Protein AF-A0A0M0HT07-F1 (afdb_monomer_lite)

Structure (mmCIF, N/CA/C/O backbone):
data_AF-A0A0M0HT07-F1
#
_entry.id   AF-A0A0M0HT07-F1
#
loop_
_atom_site.group_PDB
_atom_site.id
_atom_site.type_symbol
_atom_site.label_atom_id
_atom_site.label_alt_id
_atom_site.label_comp_id
_atom_site.label_asym_id
_atom_site.label_entity_id
_atom_site.label_seq_id
_atom_site.pdbx_PDB_ins_code
_atom_site.Cartn_x
_atom_site.Cartn_y
_atom_site.Cartn_z
_atom_site.occupancy
_atom_site.B_iso_or_equiv
_atom_site.auth_seq_id
_atom_site.auth_comp_id
_atom_site.auth_asym_id
_atom_site.auth_atom_id
_atom_site.pdbx_PDB_model_num
ATOM 1 N N . MET A 1 1 ? 26.294 -3.395 -41.971 1.00 34.78 1 MET A N 1
ATOM 2 C CA . MET A 1 1 ? 26.448 -2.806 -43.323 1.00 34.78 1 MET A CA 1
ATOM 3 C C . MET A 1 1 ? 25.789 -3.694 -44.372 1.00 34.78 1 MET A C 1
ATOM 5 O O . MET A 1 1 ? 26.285 -4.783 -44.633 1.00 34.78 1 MET A O 1
ATOM 9 N N . LYS A 1 2 ? 24.659 -3.264 -44.946 1.00 27.61 2 LYS A N 1
ATOM 10 C CA . LYS A 1 2 ? 24.187 -3.799 -46.235 1.00 27.61 2 LYS A CA 1
ATOM 11 C C . LYS A 1 2 ? 24.970 -3.082 -47.336 1.00 27.61 2 LYS A C 1
ATOM 13 O O . LYS A 1 2 ? 25.152 -1.876 -47.226 1.00 27.61 2 LYS A O 1
ATOM 18 N N . THR A 1 3 ? 25.478 -3.819 -48.320 1.00 29.67 3 THR A N 1
ATOM 19 C CA . THR A 1 3 ? 26.307 -3.267 -49.395 1.00 29.67 3 THR A CA 1
ATOM 20 C C . THR A 1 3 ? 25.532 -3.203 -50.706 1.00 29.67 3 THR A C 1
ATOM 22 O O . THR A 1 3 ? 24.891 -4.171 -51.125 1.00 29.67 3 THR A O 1
ATOM 25 N N . SER A 1 4 ? 25.620 -2.054 -51.371 1.00 31.83 4 SER A N 1
ATOM 26 C CA . SER A 1 4 ? 25.169 -1.863 -52.746 1.00 31.83 4 SER A CA 1
ATOM 27 C C . SER A 1 4 ? 26.210 -2.446 -53.685 1.00 31.83 4 SER A C 1
ATOM 29 O O . SER A 1 4 ? 27.371 -2.045 -53.638 1.00 31.83 4 SER A O 1
ATOM 31 N N . LYS A 1 5 ? 25.805 -3.354 -54.576 1.00 30.91 5 LYS A N 1
ATOM 32 C CA . LYS A 1 5 ? 26.706 -3.937 -55.574 1.00 30.91 5 LYS A CA 1
ATOM 33 C C . LYS A 1 5 ? 26.547 -3.226 -56.914 1.00 30.91 5 LYS A C 1
ATOM 35 O O . LYS A 1 5 ? 25.627 -3.531 -57.673 1.00 30.91 5 LYS A O 1
ATOM 40 N N . LEU A 1 6 ? 27.465 -2.318 -57.240 1.00 32.19 6 LEU A N 1
ATOM 41 C CA . LEU A 1 6 ? 27.539 -1.729 -58.580 1.00 32.19 6 LEU A CA 1
ATOM 42 C C . LEU A 1 6 ? 28.400 -2.620 -59.483 1.00 32.19 6 LEU A C 1
ATOM 44 O O . LEU A 1 6 ? 29.596 -2.768 -59.241 1.00 32.19 6 LEU A O 1
ATOM 48 N N . VAL A 1 7 ? 27.800 -3.218 -60.516 1.00 32.88 7 VAL A N 1
ATOM 49 C CA . VAL A 1 7 ? 28.513 -4.039 -61.508 1.00 32.88 7 VAL A CA 1
ATOM 50 C C . VAL A 1 7 ? 28.756 -3.213 -62.765 1.00 32.88 7 VAL A C 1
ATOM 52 O O . VAL A 1 7 ? 27.810 -2.887 -63.481 1.00 32.88 7 VAL A O 1
ATOM 55 N N . ILE A 1 8 ? 30.020 -2.901 -63.059 1.00 36.25 8 ILE A N 1
ATOM 56 C CA . ILE A 1 8 ? 30.404 -2.187 -64.283 1.00 36.25 8 ILE A CA 1
ATOM 57 C C . ILE A 1 8 ? 31.268 -3.103 -65.152 1.00 36.25 8 ILE A C 1
ATOM 59 O O . ILE A 1 8 ? 32.270 -3.656 -64.697 1.00 36.25 8 ILE A O 1
ATOM 63 N N . ASN A 1 9 ? 30.878 -3.262 -66.418 1.00 28.48 9 ASN A N 1
ATOM 64 C CA . ASN A 1 9 ? 31.644 -4.002 -67.418 1.00 28.48 9 ASN A CA 1
ATOM 65 C C . ASN A 1 9 ? 32.509 -3.027 -68.219 1.00 28.48 9 ASN A C 1
ATOM 67 O O . ASN A 1 9 ? 31.994 -2.301 -69.068 1.00 28.48 9 ASN A O 1
ATOM 71 N N . PHE A 1 10 ? 33.822 -3.046 -67.989 1.00 33.47 10 PHE A N 1
ATOM 72 C CA . PHE A 1 10 ? 34.778 -2.307 -68.810 1.00 33.47 10 PHE A CA 1
ATOM 73 C C . PHE A 1 10 ? 35.520 -3.248 -69.765 1.00 33.47 10 PHE A C 1
ATOM 75 O O . PHE A 1 10 ? 35.921 -4.359 -69.419 1.00 33.47 10 PHE A O 1
ATOM 82 N N . ALA A 1 11 ? 35.722 -2.779 -70.995 1.00 28.41 11 ALA A N 1
ATOM 83 C CA . ALA A 1 11 ? 36.665 -3.363 -71.936 1.00 28.41 11 ALA A CA 1
ATOM 84 C C . ALA A 1 11 ? 37.807 -2.361 -72.113 1.00 28.41 11 ALA A C 1
ATOM 86 O O . ALA A 1 11 ? 37.675 -1.407 -72.878 1.00 28.41 11 ALA A O 1
ATOM 87 N N . ILE A 1 12 ? 38.918 -2.558 -71.401 1.00 34.44 12 ILE A N 1
ATOM 88 C CA . ILE A 1 12 ? 40.125 -1.778 -71.672 1.00 34.44 12 ILE A CA 1
ATOM 89 C C . ILE A 1 12 ? 40.787 -2.391 -72.903 1.00 34.44 12 ILE A C 1
ATOM 91 O O . ILE A 1 12 ? 41.285 -3.517 -72.885 1.00 34.44 12 ILE A O 1
ATOM 95 N N . ILE A 1 13 ? 40.752 -1.652 -74.009 1.00 29.50 13 ILE A N 1
ATOM 96 C CA . ILE A 1 13 ? 41.554 -1.966 -75.185 1.00 29.50 13 ILE A CA 1
ATOM 97 C C . ILE A 1 13 ? 42.946 -1.402 -74.911 1.00 29.50 13 ILE A C 1
ATOM 99 O O . ILE A 1 13 ? 43.177 -0.211 -75.091 1.00 29.50 13 ILE A O 1
ATOM 103 N N . PHE A 1 14 ? 43.889 -2.251 -74.506 1.00 32.16 14 PHE A N 1
ATOM 104 C CA . PHE A 1 14 ? 45.302 -1.915 -74.658 1.00 32.16 14 PHE A CA 1
ATOM 105 C C . PHE A 1 14 ? 45.656 -2.047 -76.142 1.00 32.16 14 PHE A C 1
ATOM 107 O O . PHE A 1 14 ? 46.109 -3.087 -76.608 1.00 32.16 14 PHE A O 1
ATOM 114 N N . SER A 1 15 ? 45.372 -0.998 -76.911 1.00 29.12 15 SER A N 1
ATOM 115 C CA . SER A 1 15 ? 45.971 -0.784 -78.225 1.00 29.12 15 SER A CA 1
ATOM 116 C C . SER A 1 15 ? 46.965 0.354 -78.083 1.00 29.12 15 SER A C 1
ATOM 118 O O . SER A 1 15 ? 46.569 1.511 -77.949 1.00 29.12 15 SER A O 1
ATOM 120 N N . SER A 1 16 ? 48.258 0.053 -78.116 1.00 28.55 16 SER A N 1
ATOM 121 C CA . SER A 1 16 ? 49.268 1.083 -78.325 1.00 28.55 16 SER A CA 1
ATOM 122 C C . SER A 1 16 ? 49.214 1.525 -79.790 1.00 28.55 16 SER A C 1
ATOM 124 O O . SER A 1 16 ? 49.896 0.995 -80.659 1.00 28.55 16 SER A O 1
ATOM 126 N N . SER A 1 17 ? 48.370 2.511 -80.083 1.00 27.67 17 SER A N 1
ATOM 127 C CA . SER A 1 17 ? 48.474 3.313 -81.305 1.00 27.67 17 SER A CA 1
ATOM 128 C C . SER A 1 17 ? 48.666 4.761 -80.880 1.00 27.67 17 SER A C 1
ATOM 130 O O . SER A 1 17 ? 47.711 5.522 -80.741 1.00 27.67 17 SER A O 1
ATOM 132 N N . ILE A 1 18 ? 49.917 5.143 -80.622 1.00 30.77 18 ILE A N 1
ATOM 133 C CA . ILE A 1 18 ? 50.261 6.556 -80.488 1.00 30.77 18 ILE A CA 1
ATOM 134 C C . ILE A 1 18 ? 50.134 7.160 -81.887 1.00 30.77 18 ILE A C 1
ATOM 136 O O . ILE A 1 18 ? 50.953 6.896 -82.763 1.00 30.77 18 ILE A O 1
ATOM 140 N N . SER A 1 19 ? 49.092 7.956 -82.105 1.00 26.33 19 SER A N 1
ATOM 141 C CA . SER A 1 19 ? 49.002 8.810 -83.286 1.00 26.33 19 SER A CA 1
ATOM 142 C C . SER A 1 19 ? 49.724 10.117 -82.971 1.00 26.33 19 SER A C 1
ATOM 144 O O . SER A 1 19 ? 49.128 11.025 -82.403 1.00 26.33 19 SER A O 1
ATOM 146 N N . TYR A 1 20 ? 51.003 10.219 -83.330 1.00 27.75 20 TYR A N 1
ATOM 147 C CA . TYR A 1 20 ? 51.607 11.522 -83.599 1.00 27.75 20 TYR A CA 1
ATOM 148 C C . TYR A 1 20 ? 51.841 11.641 -85.097 1.00 27.75 20 TYR A C 1
ATOM 150 O O . TYR A 1 20 ? 52.354 10.726 -85.743 1.00 27.75 20 TYR A O 1
ATOM 158 N N . ALA A 1 21 ? 51.422 12.778 -85.648 1.00 28.16 21 ALA A N 1
ATOM 159 C CA . ALA A 1 21 ? 51.751 13.172 -87.001 1.00 28.16 21 ALA A CA 1
ATOM 160 C C . ALA A 1 21 ? 53.284 13.196 -87.159 1.00 28.16 21 ALA A C 1
ATOM 162 O O . ALA A 1 21 ? 53.960 14.013 -86.541 1.00 28.16 21 ALA A O 1
ATOM 163 N N . SER A 1 22 ? 53.782 12.227 -87.936 1.00 28.61 22 SER A N 1
ATOM 164 C CA . SER A 1 22 ? 54.939 12.250 -88.849 1.00 28.61 22 SER A CA 1
ATOM 165 C C . SER A 1 22 ? 55.742 13.564 -88.858 1.00 28.61 22 SER A C 1
ATOM 167 O O . SER A 1 22 ? 55.169 14.629 -89.056 1.00 28.61 22 SER A O 1
ATOM 169 N N . THR A 1 23 ? 57.073 13.550 -88.772 1.00 32.59 23 THR A N 1
ATOM 170 C CA . THR A 1 23 ? 57.945 12.948 -89.797 1.00 32.59 23 THR A CA 1
ATOM 171 C C . THR A 1 23 ? 59.208 12.319 -89.196 1.00 32.59 23 THR A C 1
ATOM 173 O O . THR A 1 23 ? 60.217 13.001 -89.032 1.00 32.59 23 THR A O 1
ATOM 176 N N . ASP A 1 24 ? 59.195 11.018 -88.913 1.00 31.61 24 ASP A N 1
ATOM 177 C CA . ASP A 1 24 ? 60.438 10.244 -88.871 1.00 31.61 24 ASP A CA 1
ATOM 178 C C . ASP A 1 24 ? 60.161 8.783 -89.243 1.00 31.61 24 ASP A C 1
ATOM 180 O O . ASP A 1 24 ? 59.146 8.202 -88.858 1.00 31.61 24 ASP A O 1
ATOM 184 N N . THR A 1 25 ? 61.029 8.208 -90.067 1.00 38.12 25 THR A N 1
ATOM 185 C CA . THR A 1 25 ? 60.790 6.966 -90.834 1.00 38.12 25 THR A CA 1
ATOM 186 C C . THR A 1 25 ? 61.266 5.703 -90.113 1.00 38.12 25 THR A C 1
ATOM 188 O O . THR A 1 25 ? 61.697 4.741 -90.738 1.00 38.12 25 THR A O 1
ATOM 191 N N . HIS A 1 26 ? 61.136 5.677 -88.787 1.00 38.44 26 HIS A N 1
ATOM 192 C CA . HIS A 1 26 ? 61.354 4.484 -87.966 1.00 38.44 26 HIS A CA 1
ATOM 193 C C . HIS A 1 26 ? 60.474 4.558 -86.708 1.00 38.44 26 HIS A C 1
ATOM 195 O O . HIS A 1 26 ? 60.918 4.917 -85.621 1.00 38.44 26 HIS A O 1
ATOM 201 N N . LEU A 1 27 ? 59.185 4.248 -86.855 1.00 37.34 27 LEU A N 1
ATOM 202 C CA . LEU A 1 27 ? 58.323 3.903 -85.722 1.00 37.34 27 LEU A CA 1
ATOM 203 C C . LEU A 1 27 ? 58.140 2.391 -85.727 1.00 37.34 27 LEU A C 1
ATOM 205 O O . LEU A 1 27 ? 57.073 1.869 -86.048 1.00 37.34 27 LEU A O 1
ATOM 209 N N . ASP A 1 28 ? 59.221 1.695 -85.386 1.00 36.19 28 ASP A N 1
ATOM 210 C CA . ASP A 1 28 ? 59.109 0.321 -84.927 1.00 36.19 28 ASP A CA 1
ATOM 211 C C . ASP A 1 28 ? 58.184 0.325 -83.708 1.00 36.19 28 ASP A C 1
ATOM 213 O O . ASP A 1 28 ? 58.341 1.130 -82.785 1.00 36.19 28 ASP A O 1
ATOM 217 N N . SER A 1 29 ? 57.186 -0.553 -83.710 1.00 38.91 29 SER A N 1
ATOM 218 C CA . SER A 1 29 ? 56.362 -0.820 -82.539 1.00 38.91 29 SER A CA 1
ATOM 219 C C . SER A 1 29 ? 57.273 -1.236 -81.382 1.00 38.91 29 SER A C 1
ATOM 221 O O . SER A 1 29 ? 57.749 -2.371 -81.329 1.00 38.91 29 SER A O 1
ATOM 223 N N . VAL A 1 30 ? 57.551 -0.317 -80.459 1.00 40.44 30 VAL A N 1
ATOM 224 C CA . VAL A 1 30 ? 58.322 -0.633 -79.258 1.00 40.44 30 VAL A CA 1
ATOM 225 C C . VAL A 1 30 ? 57.423 -1.449 -78.337 1.00 40.44 30 VAL A C 1
ATOM 227 O O . VAL A 1 30 ? 56.428 -0.950 -77.812 1.00 40.44 30 VAL A O 1
ATOM 230 N N . THR A 1 31 ? 57.771 -2.722 -78.150 1.00 45.31 31 THR A N 1
ATOM 231 C CA . THR A 1 31 ? 57.167 -3.561 -77.112 1.00 45.31 31 THR A CA 1
ATOM 232 C C . THR A 1 31 ? 57.680 -3.062 -75.766 1.00 45.31 31 THR A C 1
ATOM 234 O O . THR A 1 31 ? 58.867 -3.186 -75.465 1.00 45.31 31 THR A O 1
ATOM 237 N N . LEU A 1 32 ? 56.806 -2.432 -74.984 1.00 48.34 32 LEU A N 1
ATOM 238 C CA . LEU A 1 32 ? 57.157 -1.916 -73.663 1.00 48.34 32 LEU A CA 1
ATOM 239 C C . LEU A 1 32 ? 57.159 -3.056 -72.632 1.00 48.34 32 LEU A C 1
ATOM 241 O O . LEU A 1 32 ? 56.347 -3.978 -72.748 1.00 48.34 32 LEU A O 1
ATOM 245 N N . PRO A 1 33 ? 58.052 -3.020 -71.624 1.00 52.56 33 PRO A N 1
ATOM 246 C CA . PRO A 1 33 ? 58.054 -4.003 -70.551 1.00 52.56 33 PRO A CA 1
ATOM 247 C C . PRO A 1 33 ? 56.707 -3.983 -69.823 1.00 52.56 33 PRO A C 1
ATOM 249 O O . PRO A 1 33 ? 56.282 -2.991 -69.241 1.00 52.56 33 PRO A O 1
ATOM 252 N N . VAL A 1 34 ? 56.053 -5.134 -69.893 1.00 57.31 34 VAL A N 1
ATOM 253 C CA . VAL A 1 34 ? 54.659 -5.424 -69.541 1.00 57.31 34 VAL A CA 1
ATOM 254 C C . VAL A 1 34 ? 54.322 -5.207 -68.063 1.00 57.31 34 VAL A C 1
ATOM 256 O O . VAL A 1 34 ? 53.160 -5.042 -67.712 1.00 57.31 34 VAL A O 1
ATOM 259 N N . GLU A 1 35 ? 55.335 -5.186 -67.201 1.00 57.00 35 GLU A N 1
ATOM 260 C CA . GLU A 1 35 ? 55.178 -5.153 -65.743 1.00 57.00 35 GLU A CA 1
ATOM 261 C C . GLU A 1 35 ? 55.422 -3.762 -65.134 1.00 57.00 35 GLU A C 1
ATOM 263 O O . GLU A 1 35 ? 55.577 -3.635 -63.921 1.00 57.00 35 GLU A O 1
ATOM 268 N N . GLN A 1 36 ? 55.475 -2.710 -65.958 1.00 59.91 36 GLN A N 1
ATOM 269 C CA . GLN A 1 36 ? 55.640 -1.332 -65.495 1.00 59.91 36 GLN A CA 1
ATOM 270 C C . GLN A 1 36 ? 54.377 -0.509 -65.733 1.00 59.91 36 GLN A C 1
ATOM 272 O O . GLN A 1 36 ? 53.722 -0.625 -66.769 1.00 59.91 36 GLN A O 1
ATOM 277 N N . VAL A 1 37 ? 54.058 0.359 -64.770 1.00 63.22 37 VAL A N 1
ATOM 278 C CA . VAL A 1 37 ? 53.000 1.359 -64.924 1.00 63.22 37 VAL A CA 1
ATOM 279 C C . VAL A 1 37 ? 53.357 2.265 -66.091 1.00 63.22 37 VAL A C 1
ATOM 281 O O . VAL A 1 37 ? 54.357 2.982 -66.057 1.00 63.22 37 VAL A O 1
ATOM 284 N N . LEU A 1 38 ? 52.535 2.217 -67.137 1.00 66.25 38 LEU A N 1
ATOM 285 C CA . LEU A 1 38 ? 52.672 3.123 -68.264 1.00 66.25 38 LEU A CA 1
ATOM 286 C C . LEU A 1 38 ? 52.229 4.505 -67.814 1.00 66.25 38 LEU A C 1
ATOM 288 O O . LEU A 1 38 ? 51.099 4.668 -67.358 1.00 66.25 38 LEU A O 1
ATOM 292 N N . LYS A 1 39 ? 53.113 5.484 -67.962 1.00 68.00 39 LYS A N 1
ATOM 293 C CA . LYS A 1 39 ? 52.832 6.876 -67.641 1.00 68.00 39 LYS A CA 1
ATOM 294 C C . LYS A 1 39 ? 52.885 7.739 -68.889 1.00 68.00 39 LYS A C 1
ATOM 296 O O . LYS A 1 39 ? 53.663 7.483 -69.812 1.00 68.00 39 LYS A O 1
ATOM 301 N N . SER A 1 40 ? 52.047 8.761 -68.920 1.00 66.06 40 SER A N 1
ATOM 302 C CA . SER A 1 40 ? 52.094 9.789 -69.942 1.00 66.06 40 SER A CA 1
ATOM 303 C C . SER A 1 40 ? 53.410 10.556 -69.842 1.00 66.06 40 SER A C 1
ATOM 305 O O . SER A 1 40 ? 53.835 10.978 -68.770 1.00 66.06 40 SER A O 1
ATOM 307 N N . ARG A 1 41 ? 54.058 10.776 -70.990 1.00 63.12 41 ARG A N 1
ATOM 308 C CA . ARG A 1 41 ? 55.322 11.523 -71.073 1.00 63.12 41 ARG A CA 1
ATOM 309 C C . ARG A 1 41 ? 55.163 12.995 -70.663 1.00 63.12 41 ARG A C 1
ATOM 311 O O . ARG A 1 41 ? 56.158 13.638 -70.347 1.00 63.12 41 ARG A O 1
ATOM 318 N N . HIS A 1 42 ? 53.952 13.545 -70.747 1.00 69.94 42 HIS A N 1
ATOM 319 C CA . HIS A 1 42 ? 53.718 14.979 -70.578 1.00 69.94 42 HIS A CA 1
ATOM 320 C C . HIS A 1 42 ? 53.468 15.385 -69.120 1.00 69.94 42 HIS A C 1
ATOM 322 O O . HIS A 1 42 ? 53.922 16.444 -68.699 1.00 69.94 42 HIS A O 1
ATOM 328 N N . ASP A 1 43 ? 52.770 14.542 -68.366 1.00 72.25 43 ASP A N 1
ATOM 329 C CA . ASP A 1 43 ? 52.218 14.847 -67.042 1.00 72.25 43 ASP A CA 1
ATOM 330 C C . ASP A 1 43 ? 52.426 13.713 -66.021 1.00 72.25 43 ASP A C 1
ATOM 332 O O . ASP A 1 43 ? 51.914 13.795 -64.910 1.00 72.25 43 ASP A O 1
ATOM 336 N N . ASP A 1 44 ? 53.175 12.663 -66.381 1.00 68.56 44 ASP A N 1
ATOM 337 C CA . ASP A 1 44 ? 53.478 11.494 -65.536 1.00 68.56 44 ASP A CA 1
ATOM 338 C C . ASP A 1 44 ? 52.227 10.756 -65.008 1.00 68.56 44 ASP A C 1
ATOM 340 O O . ASP A 1 44 ? 52.307 9.936 -64.091 1.00 68.56 44 ASP A O 1
ATOM 344 N N . SER A 1 45 ? 51.057 11.015 -65.605 1.00 68.25 45 SER A N 1
ATOM 345 C CA . SER A 1 45 ? 49.798 10.370 -65.244 1.00 68.25 45 SER A CA 1
ATOM 346 C C . SER A 1 45 ? 49.787 8.917 -65.705 1.00 68.25 45 SER A C 1
ATOM 348 O O . SER A 1 45 ? 50.230 8.589 -66.807 1.00 68.25 45 SER A O 1
ATOM 350 N N . GLU A 1 46 ? 49.294 8.018 -64.856 1.00 69.12 46 GLU A N 1
ATOM 351 C CA . GLU A 1 46 ? 49.142 6.611 -65.219 1.00 69.12 46 GLU A CA 1
ATOM 352 C C . GLU A 1 46 ? 48.169 6.479 -66.397 1.00 69.12 46 GLU A C 1
ATOM 354 O O . GLU A 1 46 ? 47.120 7.115 -66.417 1.00 69.12 46 GLU A O 1
ATOM 359 N N . LEU A 1 47 ? 48.512 5.656 -67.385 1.00 67.12 47 LEU A N 1
ATOM 360 C CA . LEU A 1 47 ? 47.717 5.432 -68.597 1.00 67.12 47 LEU A CA 1
ATOM 361 C C . LEU A 1 47 ? 46.839 4.178 -68.497 1.00 67.12 47 LEU A C 1
ATOM 363 O O . LEU A 1 47 ? 45.844 4.062 -69.207 1.00 67.12 47 LEU A O 1
ATOM 367 N N . GLY A 1 48 ? 47.208 3.230 -67.632 1.00 72.38 48 GLY A N 1
ATOM 368 C CA . GLY A 1 48 ? 46.467 1.994 -67.386 1.00 72.38 48 GLY A CA 1
ATOM 369 C C . GLY A 1 48 ? 45.765 2.047 -66.040 1.00 72.38 48 GLY A C 1
ATOM 370 O O . GLY A 1 48 ? 46.248 1.443 -65.091 1.00 72.38 48 GLY A O 1
ATOM 371 N N . TYR A 1 49 ? 44.655 2.773 -65.942 1.00 78.56 49 TYR A N 1
ATOM 372 C CA . TYR A 1 49 ? 43.866 2.859 -64.713 1.00 78.56 49 TYR A CA 1
ATOM 373 C C . TYR A 1 49 ? 42.378 2.690 -64.990 1.00 78.56 49 TYR A C 1
ATOM 375 O O . TYR A 1 49 ? 41.894 2.897 -66.104 1.00 78.56 49 TYR A O 1
ATOM 383 N N . VAL A 1 50 ? 41.647 2.340 -63.940 1.00 83.38 50 VAL A N 1
ATOM 384 C CA . VAL A 1 50 ? 40.197 2.470 -63.883 1.00 83.38 50 VAL A CA 1
ATOM 385 C C . VAL A 1 50 ? 39.869 3.565 -62.888 1.00 83.38 50 VAL A C 1
ATOM 387 O O . VAL A 1 50 ? 40.457 3.623 -61.811 1.00 83.38 50 VAL A O 1
ATOM 390 N N . GLN A 1 51 ? 38.927 4.427 -63.255 1.00 85.81 51 GLN A N 1
ATOM 391 C CA . GLN A 1 51 ? 38.349 5.417 -62.360 1.00 85.81 51 GLN A CA 1
ATOM 392 C C . GLN A 1 51 ? 36.830 5.353 -62.481 1.00 85.81 51 GLN A C 1
ATOM 394 O O . GLN A 1 51 ? 36.288 5.345 -63.589 1.00 85.81 51 GLN A O 1
ATOM 399 N N . THR A 1 52 ? 36.148 5.277 -61.344 1.00 87.00 52 THR A N 1
ATOM 400 C CA . THR A 1 52 ? 34.688 5.371 -61.293 1.00 87.00 52 THR A CA 1
ATOM 401 C C . THR A 1 52 ? 34.245 6.835 -61.337 1.00 87.00 52 THR A C 1
ATOM 403 O O . THR A 1 52 ? 35.035 7.741 -61.081 1.00 87.00 52 THR A O 1
ATOM 406 N N . GLY A 1 53 ? 32.966 7.072 -61.641 1.00 86.38 53 GLY A N 1
ATOM 407 C CA . GLY A 1 53 ? 32.311 8.295 -61.170 1.00 86.38 53 GLY A CA 1
ATOM 408 C C . GLY A 1 53 ? 32.007 8.207 -59.666 1.00 86.38 53 GLY A C 1
ATOM 409 O O . GLY A 1 53 ? 32.343 7.185 -59.050 1.00 86.38 53 GLY A O 1
ATOM 410 N N . PRO A 1 54 ? 31.335 9.224 -59.096 1.00 88.69 54 PRO A N 1
ATOM 411 C CA . PRO A 1 54 ? 30.967 9.230 -57.688 1.00 88.69 54 PRO A CA 1
ATOM 412 C C . PRO A 1 54 ? 30.139 7.994 -57.357 1.00 88.69 54 PRO A C 1
ATOM 414 O O . PRO A 1 54 ? 29.079 7.762 -57.947 1.00 88.69 54 PRO A O 1
ATOM 417 N N . LEU A 1 55 ? 30.653 7.173 -56.449 1.00 89.50 55 LEU A N 1
ATOM 418 C CA . LEU A 1 55 ? 29.943 6.010 -55.949 1.00 89.50 55 LEU A CA 1
ATOM 419 C C . LEU A 1 55 ? 28.992 6.464 -54.846 1.00 89.50 55 LEU A C 1
ATOM 421 O O . LEU A 1 55 ? 29.380 7.238 -53.973 1.00 89.50 55 LEU A O 1
ATOM 425 N N . LEU A 1 56 ? 27.754 5.979 -54.901 1.00 88.31 56 LEU A N 1
ATOM 426 C CA . LEU A 1 56 ? 26.731 6.262 -53.903 1.00 88.31 56 LEU A CA 1
ATOM 427 C C . LEU A 1 56 ? 26.374 4.975 -53.161 1.00 88.31 56 LEU A C 1
ATOM 429 O O . LEU A 1 56 ? 26.237 3.921 -53.788 1.00 88.31 56 LEU A O 1
ATOM 433 N N . SER A 1 57 ? 26.229 5.068 -51.843 1.00 87.50 57 SER A N 1
ATOM 434 C CA . SER A 1 57 ? 25.648 4.006 -51.023 1.00 87.50 57 SER A CA 1
ATOM 435 C C . SER A 1 57 ? 24.157 3.816 -51.334 1.00 87.50 57 SER A C 1
ATOM 437 O O . SER A 1 57 ? 23.537 4.630 -52.025 1.00 87.50 57 SER A O 1
ATOM 439 N N . ASP A 1 58 ? 23.536 2.781 -50.760 1.00 81.94 58 ASP A N 1
ATOM 440 C CA . ASP A 1 58 ? 22.083 2.558 -50.847 1.00 81.94 58 ASP A CA 1
ATOM 441 C C . ASP A 1 58 ? 21.268 3.738 -50.287 1.00 81.94 58 ASP A C 1
ATOM 443 O O . ASP A 1 58 ? 20.118 3.933 -50.679 1.00 81.94 58 ASP A O 1
ATOM 447 N N . GLN A 1 59 ? 21.851 4.533 -49.381 1.00 80.81 59 GLN A N 1
ATOM 448 C CA . GLN A 1 59 ? 21.219 5.729 -48.812 1.00 80.81 59 GLN A CA 1
ATOM 449 C C . GLN A 1 59 ? 21.470 6.993 -49.652 1.00 80.81 59 GLN A C 1
ATOM 451 O O . GLN A 1 59 ? 20.997 8.071 -49.301 1.00 80.81 59 GLN A O 1
ATOM 456 N N . GLY A 1 60 ? 22.183 6.869 -50.777 1.00 84.94 60 GLY A N 1
ATOM 457 C CA . GLY A 1 60 ? 22.491 7.974 -51.683 1.00 84.94 60 GLY A CA 1
ATOM 458 C C . GLY A 1 60 ? 23.656 8.855 -51.229 1.00 84.94 60 GLY A C 1
ATOM 459 O O . GLY A 1 60 ? 23.874 9.907 -51.829 1.00 84.94 60 GLY A O 1
ATOM 460 N N . ASN A 1 61 ? 24.407 8.448 -50.203 1.00 87.81 61 ASN A N 1
ATOM 461 C CA . ASN A 1 61 ? 25.573 9.185 -49.728 1.00 87.81 61 ASN A CA 1
ATOM 462 C C . ASN A 1 61 ? 26.816 8.836 -50.547 1.00 87.81 61 ASN A C 1
ATOM 464 O O . ASN A 1 61 ? 26.977 7.695 -50.979 1.00 87.81 61 ASN A O 1
ATOM 468 N N . ILE A 1 62 ? 27.715 9.806 -50.734 1.00 90.88 62 ILE A N 1
ATOM 469 C CA . ILE A 1 62 ? 28.985 9.572 -51.431 1.00 90.88 62 ILE A CA 1
ATOM 470 C C . ILE A 1 62 ? 29.843 8.559 -50.672 1.00 90.88 62 ILE A C 1
ATOM 472 O O . ILE A 1 62 ? 29.887 8.572 -49.441 1.00 90.88 62 ILE A O 1
ATOM 476 N N . ALA A 1 63 ? 30.523 7.683 -51.405 1.00 89.88 63 ALA A N 1
ATOM 477 C CA . ALA A 1 63 ? 31.479 6.748 -50.836 1.00 89.88 63 ALA A CA 1
ATOM 478 C C . ALA A 1 63 ? 32.574 7.501 -50.075 1.00 89.88 63 ALA A C 1
ATOM 480 O O . ALA A 1 63 ? 33.137 8.466 -50.590 1.00 89.88 63 ALA A O 1
ATOM 481 N N . THR A 1 64 ? 32.892 7.046 -48.868 1.00 88.69 64 THR A N 1
ATOM 482 C CA . THR A 1 64 ? 33.960 7.623 -48.046 1.00 88.69 64 THR A CA 1
ATOM 483 C C . THR A 1 64 ? 34.888 6.525 -47.565 1.00 88.69 64 THR A C 1
ATOM 485 O O . THR A 1 64 ? 34.484 5.371 -47.436 1.00 88.69 64 THR A O 1
ATOM 488 N N . ASP A 1 65 ? 36.132 6.885 -47.268 1.00 88.44 65 ASP A N 1
ATOM 489 C CA . ASP A 1 65 ? 37.141 5.943 -46.792 1.00 88.44 65 ASP A CA 1
ATOM 490 C C . ASP A 1 65 ? 37.363 4.774 -47.776 1.00 88.44 65 ASP A C 1
ATOM 492 O O . ASP A 1 65 ? 37.155 4.874 -48.990 1.00 88.44 65 ASP A O 1
ATOM 496 N N . ASN A 1 66 ? 37.853 3.654 -47.257 1.00 91.81 66 ASN A N 1
ATOM 497 C CA . ASN A 1 66 ? 38.237 2.492 -48.039 1.00 91.81 66 ASN A CA 1
ATOM 498 C C . ASN A 1 66 ? 37.033 1.685 -48.548 1.00 91.81 66 ASN A C 1
ATOM 500 O O . ASN A 1 66 ? 36.202 1.214 -47.770 1.00 91.81 66 ASN A O 1
ATOM 504 N N . GLN A 1 67 ? 37.018 1.440 -49.856 1.00 91.50 67 GLN A N 1
ATOM 505 C CA . GLN A 1 67 ? 36.015 0.648 -50.559 1.00 91.50 67 GLN A CA 1
ATOM 506 C C . GLN A 1 67 ? 36.540 -0.751 -50.865 1.00 91.50 67 GLN A C 1
ATOM 508 O O . GLN A 1 67 ? 37.700 -0.920 -51.250 1.00 91.50 67 GLN A O 1
ATOM 513 N N . ASP A 1 68 ? 35.664 -1.748 -50.760 1.00 91.88 68 ASP A N 1
ATOM 514 C CA . ASP A 1 68 ? 35.991 -3.114 -51.159 1.00 91.88 68 ASP A CA 1
ATOM 515 C C . ASP A 1 68 ? 35.638 -3.302 -52.641 1.00 91.88 68 ASP A C 1
ATOM 517 O O . ASP A 1 68 ? 34.474 -3.373 -53.041 1.00 91.88 68 ASP A O 1
ATOM 521 N N . VAL A 1 69 ? 36.672 -3.359 -53.478 1.00 91.31 69 VAL A N 1
ATOM 522 C CA . VAL A 1 69 ? 36.576 -3.494 -54.933 1.00 91.31 69 VAL A CA 1
ATOM 523 C C . VAL A 1 69 ? 36.946 -4.911 -55.337 1.00 91.31 69 VAL A C 1
ATOM 525 O O . VAL A 1 69 ? 38.097 -5.332 -55.239 1.00 91.31 69 VAL A O 1
ATOM 528 N N . THR A 1 70 ? 35.970 -5.657 -55.836 1.00 90.69 70 THR A N 1
ATOM 529 C CA . THR A 1 70 ? 36.153 -7.010 -56.356 1.00 90.69 70 THR A CA 1
ATOM 530 C C . THR A 1 70 ? 36.312 -6.992 -57.870 1.00 90.69 70 THR A C 1
ATOM 532 O O . THR A 1 70 ? 35.410 -6.591 -58.608 1.00 90.69 70 THR A O 1
ATOM 535 N N . ILE A 1 71 ? 37.449 -7.493 -58.343 1.00 90.31 71 ILE A N 1
ATOM 536 C CA . ILE A 1 71 ? 37.778 -7.620 -59.761 1.00 90.31 71 ILE A CA 1
ATOM 537 C C . ILE A 1 71 ? 37.680 -9.081 -60.160 1.00 90.31 71 ILE A C 1
ATOM 539 O O . ILE A 1 71 ? 38.267 -9.943 -59.512 1.00 90.31 71 ILE A O 1
ATOM 543 N N . THR A 1 72 ? 36.946 -9.359 -61.234 1.00 91.00 72 THR A N 1
ATOM 544 C CA . THR A 1 72 ? 36.725 -10.716 -61.746 1.00 91.00 72 THR A CA 1
ATOM 545 C C . THR A 1 72 ? 37.176 -10.818 -63.190 1.00 91.00 72 THR A C 1
ATOM 547 O O . THR A 1 72 ? 36.692 -10.071 -64.042 1.00 91.00 72 THR A O 1
ATOM 550 N N . LEU A 1 73 ? 38.065 -11.766 -63.481 1.00 88.25 73 LEU A N 1
ATOM 551 C CA . LEU A 1 73 ? 38.450 -12.093 -64.851 1.00 88.25 73 LEU A CA 1
ATOM 552 C C . LEU A 1 73 ? 37.681 -13.332 -65.325 1.00 88.25 73 LEU A C 1
ATOM 554 O O . LEU A 1 73 ? 37.646 -14.337 -64.611 1.00 88.25 73 LEU A O 1
ATOM 558 N N . PRO A 1 74 ? 37.094 -13.310 -66.533 1.00 86.38 74 PRO A N 1
ATOM 559 C CA . PRO A 1 74 ? 36.447 -14.483 -67.098 1.00 86.38 74 PRO A CA 1
ATOM 560 C C . PRO A 1 74 ? 37.488 -15.565 -67.431 1.00 86.38 74 PRO A C 1
ATOM 562 O O . PRO A 1 74 ? 38.686 -15.293 -67.548 1.00 86.38 74 PRO A O 1
ATOM 565 N N . THR A 1 75 ? 37.043 -16.816 -67.553 1.00 87.69 75 THR A N 1
ATOM 566 C CA . THR A 1 75 ? 37.920 -17.972 -67.821 1.00 87.69 75 THR A CA 1
ATOM 567 C C . THR A 1 75 ? 38.596 -17.918 -69.191 1.00 87.69 75 THR A C 1
ATOM 569 O O . THR A 1 75 ? 39.627 -18.555 -69.380 1.00 87.69 75 THR A O 1
ATOM 572 N N . ASP A 1 76 ? 38.043 -17.156 -70.135 1.00 85.38 76 ASP A N 1
ATOM 573 C CA . ASP A 1 76 ? 38.559 -16.954 -71.491 1.00 85.38 76 ASP A CA 1
ATOM 574 C C . ASP A 1 76 ? 39.497 -15.737 -71.621 1.00 85.38 76 ASP A C 1
ATOM 576 O O . ASP A 1 76 ? 39.936 -15.412 -72.727 1.00 85.38 76 ASP A O 1
ATOM 580 N N . ALA A 1 77 ? 39.830 -15.061 -70.514 1.00 82.62 77 ALA A N 1
ATOM 581 C CA . ALA A 1 77 ? 40.763 -13.938 -70.524 1.00 82.62 77 ALA A CA 1
ATOM 582 C C . ALA A 1 77 ? 42.156 -14.363 -71.027 1.00 82.62 77 ALA A C 1
ATOM 584 O O . ALA A 1 77 ? 42.738 -15.343 -70.563 1.00 82.62 77 ALA A O 1
ATOM 585 N N . ALA A 1 78 ? 42.710 -13.591 -71.968 1.00 77.56 78 ALA A N 1
ATOM 586 C CA . ALA A 1 78 ? 43.956 -13.930 -72.662 1.00 77.56 78 ALA A CA 1
ATOM 587 C C . ALA A 1 78 ? 45.216 -13.889 -71.772 1.00 77.56 78 ALA A C 1
ATOM 589 O O . ALA A 1 78 ? 46.189 -14.582 -72.067 1.00 77.56 78 ALA A O 1
ATOM 590 N N . PHE A 1 79 ? 45.210 -13.076 -70.712 1.00 80.50 79 PHE A N 1
ATOM 591 C CA . PHE A 1 79 ? 46.309 -12.930 -69.754 1.00 80.50 79 PHE A CA 1
ATOM 592 C C . PHE A 1 79 ? 45.785 -12.468 -68.384 1.00 80.50 79 PHE A C 1
ATOM 594 O O . PHE A 1 79 ? 44.653 -11.994 -68.267 1.00 80.50 79 PHE A O 1
ATOM 601 N N . SER A 1 80 ? 46.611 -12.614 -67.346 1.00 84.38 80 SER A N 1
ATOM 602 C CA . SER A 1 80 ? 46.313 -12.132 -65.991 1.00 84.38 80 SER A CA 1
ATOM 603 C C . SER A 1 80 ? 46.521 -10.623 -65.887 1.00 84.38 80 SER A C 1
ATOM 605 O O . SER A 1 80 ? 47.351 -10.057 -66.594 1.00 84.38 80 SER A O 1
ATOM 607 N N . VAL A 1 81 ? 45.830 -9.962 -64.963 1.00 84.56 81 VAL A N 1
ATOM 608 C CA . VAL A 1 81 ? 46.086 -8.548 -64.642 1.00 84.56 81 VAL A CA 1
ATOM 609 C C . VAL A 1 81 ? 46.650 -8.411 -63.235 1.00 84.56 81 VAL A C 1
ATOM 611 O O . VAL A 1 81 ? 46.442 -9.275 -62.389 1.00 84.56 81 VAL A O 1
ATOM 614 N N . GLN A 1 82 ? 47.377 -7.335 -62.977 1.00 85.06 82 GLN A N 1
ATOM 615 C CA . GLN A 1 82 ? 47.890 -6.961 -61.674 1.00 85.06 82 GLN A CA 1
ATOM 616 C C . GLN A 1 82 ? 47.293 -5.618 -61.258 1.00 85.06 82 GLN A C 1
ATOM 618 O O . GLN A 1 82 ? 47.306 -4.662 -62.030 1.00 85.06 82 GLN A O 1
ATOM 623 N N . ILE A 1 83 ? 46.771 -5.571 -60.035 1.00 84.81 83 ILE A N 1
ATOM 624 C CA . ILE A 1 83 ? 46.111 -4.414 -59.419 1.00 84.81 83 ILE A CA 1
ATOM 625 C C . ILE A 1 83 ? 46.643 -4.322 -57.991 1.00 84.81 83 ILE A C 1
ATOM 627 O O . ILE A 1 83 ? 46.733 -5.353 -57.325 1.00 84.81 83 ILE A O 1
ATOM 631 N N . GLU A 1 84 ? 47.070 -3.138 -57.540 1.00 82.81 84 GLU A N 1
ATOM 632 C CA . GLU A 1 84 ? 47.647 -2.934 -56.194 1.00 82.81 84 GLU A CA 1
ATOM 633 C C . GLU A 1 84 ? 48.699 -4.002 -55.808 1.00 82.81 84 GLU A C 1
ATOM 635 O O . GLU A 1 84 ? 48.732 -4.536 -54.700 1.00 82.81 84 GLU A O 1
ATOM 640 N N . GLY A 1 85 ? 49.528 -4.412 -56.776 1.00 81.75 85 GLY A N 1
ATOM 641 C CA . GLY A 1 85 ? 50.564 -5.432 -56.580 1.00 81.75 85 GLY A CA 1
ATOM 642 C C . GLY A 1 85 ? 50.094 -6.896 -56.581 1.00 81.75 85 GLY A C 1
ATOM 643 O O . GLY A 1 85 ? 50.942 -7.786 -56.680 1.00 81.75 85 GLY A O 1
ATOM 644 N N . LYS A 1 86 ? 48.786 -7.191 -56.533 1.00 86.88 86 LYS A N 1
ATOM 645 C CA . LYS A 1 86 ? 48.268 -8.575 -56.573 1.00 86.88 86 LYS A CA 1
ATOM 646 C C . LYS A 1 86 ? 47.809 -8.974 -57.967 1.00 86.88 86 LYS A C 1
ATOM 648 O O . LYS A 1 86 ? 47.302 -8.162 -58.733 1.00 86.88 86 LYS A O 1
ATOM 653 N N . VAL A 1 87 ? 47.968 -10.257 -58.277 1.00 87.75 87 VAL A N 1
ATOM 654 C CA . VAL A 1 87 ? 47.633 -10.836 -59.582 1.00 87.75 87 VAL A CA 1
ATOM 655 C C . VAL A 1 87 ? 46.224 -11.417 -59.555 1.00 87.75 87 VAL A C 1
ATOM 657 O O . VAL A 1 87 ? 45.904 -12.222 -58.682 1.00 87.75 87 VAL A O 1
ATOM 660 N N . VAL A 1 88 ? 45.414 -11.056 -60.544 1.00 88.81 88 VAL A N 1
ATOM 661 C CA . VAL A 1 88 ?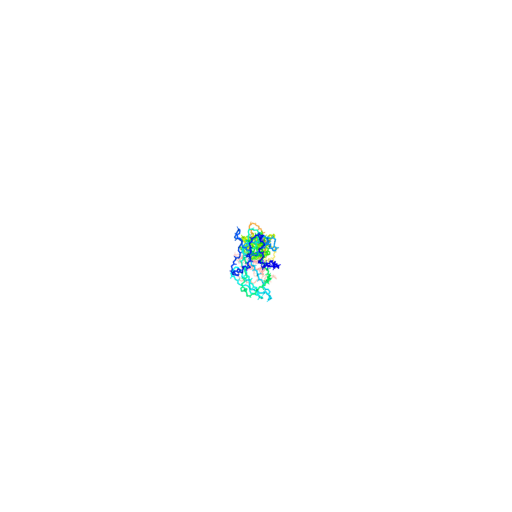 44.109 -11.650 -60.834 1.00 88.81 88 VAL A CA 1
ATOM 662 C C . VAL A 1 88 ? 44.250 -12.494 -62.096 1.00 88.81 88 VAL A C 1
ATOM 664 O O . VAL A 1 88 ? 44.581 -11.978 -63.164 1.00 88.81 88 VAL A O 1
ATOM 667 N N . SER A 1 89 ? 44.038 -13.801 -61.970 1.00 90.00 89 SER A N 1
ATOM 668 C CA . SER A 1 89 ? 44.179 -14.754 -63.076 1.00 90.00 89 SER A CA 1
ATOM 669 C C . SER A 1 89 ? 42.852 -14.983 -63.809 1.00 90.00 89 SER A C 1
ATOM 671 O O . SER A 1 89 ? 41.790 -14.802 -63.202 1.00 90.00 89 SER A O 1
ATOM 673 N N . PRO A 1 90 ? 42.876 -15.424 -65.081 1.00 89.38 90 PRO A N 1
ATOM 674 C CA . PRO A 1 90 ? 41.676 -15.860 -65.793 1.00 89.38 90 PRO A CA 1
ATOM 675 C C . PRO A 1 90 ? 40.845 -16.859 -64.976 1.00 89.38 90 PRO A C 1
ATOM 677 O O . PRO A 1 90 ? 41.384 -17.815 -64.418 1.00 89.38 90 PRO A O 1
ATOM 680 N N . GLY A 1 91 ? 39.535 -16.624 -64.886 1.00 88.25 91 GLY A N 1
ATOM 681 C CA . GLY A 1 91 ? 38.599 -17.450 -64.118 1.00 88.25 91 GLY A CA 1
ATOM 682 C C . GLY A 1 91 ? 38.602 -17.218 -62.604 1.00 88.25 91 GLY A C 1
ATOM 683 O O . GLY A 1 91 ? 37.979 -17.996 -61.885 1.00 88.25 91 GLY A O 1
ATOM 684 N N . SER A 1 92 ? 39.291 -16.186 -62.110 1.00 91.44 92 SER A N 1
ATOM 685 C CA . SER A 1 92 ? 39.366 -15.867 -60.680 1.00 91.44 92 SER A CA 1
ATOM 686 C C . SER A 1 92 ? 38.846 -14.467 -60.357 1.00 91.44 92 SER A C 1
ATOM 688 O O . SER A 1 92 ? 38.797 -13.582 -61.219 1.00 91.44 92 SER A O 1
ATOM 690 N N . SER A 1 93 ? 38.489 -14.277 -59.088 1.00 92.75 93 SER A N 1
ATOM 691 C CA . SER A 1 93 ? 38.117 -12.988 -58.511 1.00 92.75 93 SER A CA 1
ATOM 692 C C . SER A 1 93 ? 39.060 -12.639 -57.365 1.00 92.75 93 SER A C 1
ATOM 694 O O . SER A 1 93 ? 39.478 -13.520 -56.613 1.00 92.75 93 SER A O 1
ATOM 696 N N . GLN A 1 94 ? 39.387 -11.360 -57.222 1.00 92.75 94 GLN A N 1
ATOM 697 C CA . GLN A 1 94 ? 40.186 -10.829 -56.117 1.00 92.75 94 GLN A CA 1
ATOM 698 C C . GLN A 1 94 ? 39.543 -9.550 -55.591 1.00 92.75 94 GLN A C 1
ATOM 700 O O . GLN A 1 94 ? 39.070 -8.735 -56.383 1.00 92.75 94 GLN A O 1
ATOM 705 N N . THR A 1 95 ? 39.554 -9.373 -54.271 1.00 92.62 95 THR A N 1
ATOM 706 C CA . THR A 1 95 ? 39.038 -8.171 -53.607 1.00 92.62 95 THR A CA 1
ATOM 707 C C . THR A 1 95 ? 40.190 -7.309 -53.101 1.00 92.62 95 THR A C 1
ATOM 709 O O . THR A 1 95 ? 41.167 -7.802 -52.525 1.00 92.62 95 THR A O 1
ATOM 712 N N . PHE A 1 96 ? 40.064 -6.011 -53.342 1.00 91.25 96 PHE A N 1
ATOM 713 C CA . PHE A 1 96 ? 41.034 -4.974 -53.034 1.00 91.25 96 PHE A CA 1
ATOM 714 C C . PHE A 1 96 ? 40.381 -3.905 -52.178 1.00 91.25 96 PHE A C 1
ATOM 716 O O . PHE A 1 96 ? 39.222 -3.569 -52.390 1.00 91.25 96 PHE A O 1
ATOM 723 N N . THR A 1 97 ? 41.146 -3.354 -51.248 1.00 92.81 97 THR A N 1
ATOM 724 C CA . THR A 1 97 ? 40.712 -2.241 -50.411 1.00 92.81 97 THR A CA 1
ATOM 725 C C . THR A 1 97 ? 41.304 -0.970 -51.003 1.00 92.81 97 THR A C 1
ATOM 727 O O . THR A 1 97 ? 42.523 -0.808 -50.983 1.00 92.81 97 THR A O 1
ATOM 730 N N . ILE A 1 98 ? 40.461 -0.120 -51.588 1.00 91.50 98 ILE A N 1
ATOM 731 C CA . ILE A 1 98 ? 40.888 1.053 -52.360 1.00 91.50 98 ILE A CA 1
ATOM 732 C C . ILE A 1 98 ? 40.232 2.303 -51.764 1.00 91.50 98 ILE A C 1
ATOM 734 O O . ILE A 1 98 ? 39.008 2.313 -51.625 1.00 91.50 98 ILE A O 1
ATOM 738 N N . PRO A 1 99 ? 40.996 3.345 -51.397 1.00 92.75 99 PRO A N 1
ATOM 739 C CA . PRO A 1 99 ? 40.423 4.565 -50.836 1.00 92.75 99 PRO A CA 1
ATOM 740 C C . PRO A 1 99 ? 39.562 5.301 -51.871 1.00 92.75 99 PRO A C 1
ATOM 742 O O . PRO A 1 99 ? 39.959 5.436 -53.032 1.00 92.75 99 PRO A O 1
ATOM 745 N N . ALA A 1 100 ? 38.396 5.789 -51.444 1.00 91.75 100 ALA A N 1
ATOM 746 C CA . ALA A 1 100 ? 37.625 6.774 -52.193 1.00 91.75 100 ALA A CA 1
ATOM 747 C C . ALA A 1 100 ? 38.249 8.174 -52.041 1.00 91.75 100 ALA A C 1
ATOM 749 O O . ALA A 1 100 ? 38.771 8.517 -50.978 1.00 91.75 100 ALA A O 1
ATOM 750 N N . ASP A 1 101 ? 38.207 8.977 -53.104 1.00 91.00 101 ASP A N 1
ATOM 751 C CA . ASP A 1 101 ? 38.598 10.388 -53.055 1.00 91.00 101 ASP A CA 1
ATOM 752 C C . ASP A 1 101 ? 37.507 11.270 -52.414 1.00 91.00 101 ASP A C 1
ATOM 754 O O . ASP A 1 101 ? 36.414 10.809 -52.087 1.00 91.00 101 ASP A O 1
ATOM 758 N N . GLU A 1 102 ? 37.783 12.568 -52.258 1.00 87.94 102 GLU A N 1
ATOM 759 C CA . GLU A 1 102 ? 36.838 13.539 -51.676 1.00 87.94 102 GLU A CA 1
ATOM 760 C C . GLU A 1 102 ? 35.512 13.660 -52.453 1.00 87.94 102 GLU A C 1
ATOM 762 O O . GLU A 1 102 ? 34.526 14.173 -51.931 1.00 87.94 102 GLU A O 1
ATOM 767 N N . SER A 1 103 ? 35.476 13.205 -53.709 1.00 88.88 103 SER A N 1
ATOM 768 C CA . SER A 1 103 ? 34.284 13.187 -54.562 1.00 88.88 103 SER A CA 1
ATOM 769 C C . SER A 1 103 ? 33.604 11.810 -54.605 1.00 88.88 103 SER A C 1
ATOM 771 O O . SER A 1 103 ? 32.662 11.622 -55.376 1.00 88.88 103 SER A O 1
ATOM 773 N N . GLY A 1 104 ? 34.064 10.844 -53.804 1.00 86.25 104 GLY A N 1
ATOM 774 C CA . GLY A 1 104 ? 33.539 9.482 -53.757 1.00 86.25 104 GLY A CA 1
ATOM 775 C C . GLY A 1 104 ? 33.920 8.619 -54.962 1.00 86.25 104 GLY A C 1
ATOM 776 O O . GLY A 1 104 ? 33.269 7.602 -55.213 1.00 86.25 104 GLY A O 1
ATOM 777 N N . ASN A 1 105 ? 34.935 9.006 -55.741 1.00 90.06 105 ASN A N 1
ATOM 778 C CA . ASN A 1 105 ? 35.450 8.174 -56.826 1.00 90.06 105 ASN A CA 1
ATOM 779 C C . ASN A 1 105 ? 36.511 7.213 -56.299 1.00 90.06 105 ASN A C 1
ATOM 781 O O . ASN A 1 105 ? 37.319 7.559 -55.440 1.00 90.06 105 ASN A O 1
ATOM 785 N N . VAL A 1 106 ? 36.587 6.035 -56.906 1.00 89.62 106 VAL A N 1
ATOM 786 C CA . VAL A 1 106 ? 37.675 5.088 -56.678 1.00 89.62 106 VAL A CA 1
ATOM 787 C C . VAL A 1 106 ? 38.530 5.006 -57.936 1.00 89.62 106 VAL A C 1
ATOM 789 O O . VAL A 1 106 ? 38.008 4.832 -59.042 1.00 89.62 106 VAL A O 1
ATOM 792 N N . LYS A 1 107 ? 39.852 5.124 -57.769 1.00 88.12 107 LYS A N 1
ATOM 793 C CA . LYS A 1 107 ? 40.839 5.040 -58.851 1.00 88.12 107 LYS A CA 1
ATOM 794 C C . LYS A 1 107 ? 41.935 4.039 -58.502 1.00 88.12 107 LYS A C 1
ATOM 796 O O . LYS A 1 107 ? 42.497 4.105 -57.416 1.00 88.12 107 LYS A O 1
ATOM 801 N N . PHE A 1 108 ? 42.261 3.150 -59.436 1.00 86.12 108 PHE A N 1
ATOM 802 C CA . PHE A 1 108 ? 43.355 2.187 -59.280 1.00 86.12 108 PHE A CA 1
ATOM 803 C C . PHE A 1 108 ? 44.004 1.827 -60.614 1.00 86.12 108 PHE A C 1
ATOM 805 O O . PHE A 1 108 ? 43.349 1.803 -61.662 1.00 86.12 108 PHE A O 1
ATOM 812 N N . GLY A 1 109 ? 45.299 1.522 -60.561 1.00 80.81 109 GLY A N 1
ATOM 813 C CA . GLY A 1 109 ? 46.075 1.070 -61.709 1.00 80.81 109 GLY A CA 1
ATOM 814 C C . GLY A 1 109 ? 45.767 -0.384 -62.077 1.00 80.81 109 GLY A C 1
ATOM 815 O O . GLY A 1 109 ? 45.593 -1.242 -61.211 1.00 80.81 109 GLY A O 1
ATOM 816 N N . VAL A 1 110 ? 45.727 -0.679 -63.376 1.00 81.50 110 VAL A N 1
ATOM 817 C CA . VAL A 1 110 ? 45.574 -2.028 -63.928 1.00 81.50 110 VAL A CA 1
ATOM 818 C C . VAL A 1 110 ? 46.712 -2.298 -64.901 1.00 81.50 110 VAL A C 1
ATOM 820 O O . VAL A 1 110 ? 46.846 -1.637 -65.932 1.00 81.50 110 VAL A O 1
ATOM 823 N N . LEU A 1 111 ? 47.513 -3.310 -64.584 1.00 77.81 111 LEU A N 1
ATOM 824 C CA . LEU A 1 111 ? 48.671 -3.720 -65.371 1.00 77.81 111 LEU A CA 1
ATOM 825 C C . LEU A 1 111 ? 48.438 -5.113 -65.951 1.00 77.81 111 LEU A C 1
ATOM 827 O O . LEU A 1 111 ? 47.899 -5.975 -65.262 1.00 77.81 111 LEU A O 1
ATOM 831 N N . PRO A 1 112 ? 48.841 -5.393 -67.191 1.00 75.94 112 PRO A N 1
ATOM 832 C CA . PRO A 1 112 ? 48.885 -6.764 -67.671 1.00 75.94 112 PRO A CA 1
ATOM 833 C C . PRO A 1 112 ? 50.030 -7.544 -66.998 1.00 75.94 112 PRO A C 1
ATOM 835 O O . PRO A 1 112 ? 51.077 -6.989 -66.680 1.00 75.94 112 PRO A O 1
ATOM 838 N N . LYS A 1 113 ? 49.858 -8.853 -66.791 1.00 73.69 113 LYS A N 1
ATOM 839 C CA . LYS A 1 113 ? 50.893 -9.747 -66.256 1.00 73.69 113 LYS A CA 1
ATOM 840 C C . LYS A 1 113 ? 50.940 -11.055 -67.042 1.00 73.69 113 LYS A C 1
ATOM 842 O O . LYS A 1 113 ? 49.903 -11.651 -67.317 1.00 73.69 113 LYS A O 1
ATOM 847 N N . HIS A 1 114 ? 52.152 -11.506 -67.377 1.00 60.78 114 HIS A N 1
ATOM 848 C CA . HIS A 1 114 ? 52.418 -12.655 -68.258 1.00 60.78 114 HIS A CA 1
ATOM 849 C C . HIS A 1 114 ? 51.759 -12.546 -69.645 1.00 60.78 114 HIS A C 1
ATOM 851 O O . HIS A 1 114 ? 50.889 -13.335 -70.010 1.00 60.78 114 HIS A O 1
ATOM 857 N N . ILE A 1 115 ? 52.223 -11.598 -70.463 1.00 58.66 115 ILE A N 1
ATOM 858 C CA . ILE A 1 115 ? 51.818 -11.504 -71.871 1.00 58.66 115 ILE A CA 1
ATOM 859 C C . ILE A 1 115 ? 52.800 -12.314 -72.731 1.00 58.66 115 ILE A C 1
ATOM 861 O O . ILE A 1 115 ? 53.801 -11.794 -73.210 1.00 58.66 115 ILE A O 1
ATOM 865 N N . LEU A 1 116 ? 52.537 -13.608 -72.929 1.00 51.91 116 LEU A N 1
ATOM 866 C CA . LEU A 1 116 ? 53.204 -14.390 -73.989 1.00 51.91 116 LEU A CA 1
ATOM 867 C C . LEU A 1 116 ? 52.413 -14.355 -75.314 1.00 51.91 116 LEU A C 1
ATOM 869 O O . LEU A 1 116 ? 52.792 -15.027 -76.272 1.00 51.91 116 LEU A O 1
ATOM 873 N N . ARG A 1 117 ? 51.290 -13.619 -75.358 1.00 56.28 117 ARG A N 1
ATOM 874 C CA . ARG A 1 117 ? 50.379 -13.492 -76.507 1.00 56.28 117 ARG A CA 1
ATOM 875 C C . ARG A 1 117 ? 49.694 -12.127 -76.515 1.00 56.28 117 ARG A C 1
ATOM 877 O O . ARG A 1 117 ? 49.202 -11.704 -75.472 1.00 56.28 117 ARG A O 1
ATOM 884 N N . ASP A 1 118 ? 49.569 -11.507 -77.684 1.00 61.56 118 ASP A N 1
ATOM 885 C CA . ASP A 1 118 ? 48.700 -10.341 -77.868 1.00 61.56 118 ASP A CA 1
ATOM 886 C C . ASP A 1 118 ? 47.239 -10.716 -77.573 1.00 61.56 118 ASP A C 1
ATOM 888 O O . ASP A 1 118 ? 46.767 -11.790 -77.959 1.00 61.56 118 ASP A O 1
ATOM 892 N N . GLY A 1 119 ? 46.499 -9.842 -76.889 1.00 64.50 119 GLY A N 1
ATOM 893 C CA . GLY A 1 119 ? 45.124 -10.145 -76.503 1.00 64.50 119 GLY A CA 1
ATOM 894 C C . GLY A 1 119 ? 44.373 -8.971 -75.888 1.00 64.50 119 GLY A C 1
ATOM 895 O O . GLY A 1 119 ? 44.944 -7.933 -75.566 1.00 64.50 119 GLY A O 1
ATOM 896 N N . LYS A 1 120 ? 43.061 -9.145 -75.719 1.00 67.31 120 LYS A N 1
ATOM 897 C CA . LYS A 1 120 ? 42.197 -8.226 -74.969 1.00 67.31 120 LYS A CA 1
ATOM 898 C C . LYS A 1 120 ? 41.664 -8.959 -73.747 1.00 67.31 120 LYS A C 1
ATOM 900 O O . LYS A 1 120 ? 41.242 -10.107 -73.864 1.00 67.31 120 LYS A O 1
ATOM 905 N N . VAL A 1 121 ? 41.638 -8.284 -72.604 1.00 72.31 121 VAL A N 1
ATOM 906 C CA . VAL A 1 121 ? 41.028 -8.804 -71.378 1.00 72.31 121 VAL A CA 1
ATOM 907 C C . VAL A 1 121 ? 39.835 -7.931 -71.027 1.00 72.31 121 VAL A C 1
ATOM 909 O O . VAL A 1 121 ? 39.937 -6.707 -70.963 1.00 72.31 121 VAL A O 1
ATOM 912 N N . LYS A 1 122 ? 38.686 -8.573 -70.825 1.00 77.69 122 LYS A N 1
ATOM 913 C CA . LYS A 1 122 ? 37.529 -7.964 -70.168 1.00 77.69 122 LYS A CA 1
ATOM 914 C C . LYS A 1 122 ? 37.569 -8.384 -68.711 1.00 77.69 122 LYS A C 1
ATOM 916 O O . LYS A 1 122 ? 37.902 -9.529 -68.425 1.00 77.69 122 LYS A O 1
ATOM 921 N N . PHE A 1 123 ? 37.210 -7.489 -67.810 1.00 81.25 123 PHE A N 1
ATOM 922 C CA . PHE A 1 123 ? 37.067 -7.822 -66.402 1.00 81.25 123 PHE A CA 1
ATOM 923 C C . PHE A 1 123 ? 35.815 -7.151 -65.852 1.00 81.25 123 PHE A C 1
ATOM 925 O O . PHE A 1 123 ? 35.423 -6.068 -66.290 1.00 81.25 123 PHE A O 1
ATOM 932 N N . GLY A 1 124 ? 35.159 -7.842 -64.928 1.00 82.06 124 GLY A N 1
ATOM 933 C CA . GLY A 1 124 ? 34.042 -7.305 -64.168 1.00 82.06 124 GLY A CA 1
ATOM 934 C C . GLY A 1 124 ? 34.559 -6.600 -62.925 1.00 82.06 124 GLY A C 1
ATOM 935 O O . GLY A 1 124 ? 35.468 -7.104 -62.263 1.00 82.06 124 GLY A O 1
ATOM 936 N N . ILE A 1 125 ? 33.962 -5.456 -62.608 1.00 86.44 125 ILE A N 1
ATOM 937 C CA . ILE A 1 125 ? 34.216 -4.715 -61.375 1.00 86.44 125 ILE A CA 1
ATOM 938 C C . ILE A 1 125 ? 32.928 -4.727 -60.566 1.00 86.44 125 ILE A C 1
ATOM 940 O O . ILE A 1 125 ? 31.876 -4.350 -61.083 1.00 86.44 125 ILE A O 1
ATOM 944 N N . ALA A 1 126 ? 33.021 -5.161 -59.315 1.00 86.62 126 ALA A N 1
ATOM 945 C CA . ALA A 1 126 ? 31.976 -5.003 -58.319 1.00 86.62 126 ALA A CA 1
ATOM 946 C C . ALA A 1 126 ? 32.542 -4.203 -57.150 1.00 86.62 126 ALA A C 1
ATOM 948 O O . ALA A 1 126 ? 33.564 -4.596 -56.595 1.00 86.62 126 ALA A O 1
ATOM 949 N N . VAL A 1 127 ? 31.896 -3.099 -56.788 1.00 87.56 127 VAL A N 1
ATOM 950 C CA . VAL A 1 127 ? 32.274 -2.312 -55.608 1.00 87.56 127 VAL A CA 1
ATOM 951 C C . VAL A 1 127 ? 31.178 -2.450 -54.566 1.00 87.56 127 VAL A C 1
ATOM 953 O O . VAL A 1 127 ? 30.015 -2.223 -54.898 1.00 87.56 127 VAL A O 1
ATOM 956 N N . ASP A 1 128 ? 31.556 -2.834 -53.348 1.00 85.12 128 ASP A N 1
ATOM 957 C CA . ASP A 1 128 ? 30.697 -2.773 -52.167 1.00 85.12 128 ASP A CA 1
ATOM 958 C C . ASP A 1 128 ? 30.847 -1.380 -51.547 1.00 85.12 128 ASP A C 1
ATOM 960 O O . ASP A 1 128 ? 31.808 -1.107 -50.824 1.00 85.12 128 ASP A O 1
ATOM 964 N N . VAL A 1 129 ? 29.922 -0.482 -51.900 1.00 86.69 129 VAL A N 1
ATOM 965 C CA . VAL A 1 129 ? 30.022 0.940 -51.543 1.00 86.69 129 VAL A CA 1
ATOM 966 C C . VAL A 1 129 ? 29.715 1.156 -50.060 1.00 86.69 129 VAL A C 1
ATOM 968 O O . VAL A 1 129 ? 28.681 0.707 -49.566 1.00 86.69 129 VAL A O 1
ATOM 971 N N . LYS A 1 130 ? 30.606 1.866 -49.364 1.00 86.75 130 LYS A N 1
ATOM 972 C CA . LYS A 1 130 ? 30.488 2.256 -47.955 1.00 86.75 130 LYS A CA 1
ATOM 973 C C . LYS A 1 130 ? 30.617 3.770 -47.821 1.00 86.75 130 LYS A C 1
ATOM 975 O O . LYS A 1 130 ? 31.517 4.367 -48.414 1.00 86.75 130 LYS A O 1
ATOM 980 N N . SER A 1 131 ? 29.747 4.369 -47.014 1.00 86.94 131 SER A N 1
ATOM 981 C CA . SER A 1 131 ? 29.825 5.774 -46.619 1.00 86.94 131 SER A CA 1
ATOM 982 C C . SER A 1 131 ? 29.716 5.893 -45.102 1.00 86.94 131 SER A C 1
ATOM 984 O O . SER A 1 131 ? 28.861 5.258 -44.491 1.00 86.94 131 SER A O 1
ATOM 986 N N . ASN A 1 132 ? 30.554 6.726 -44.490 1.00 83.31 132 ASN A N 1
ATOM 987 C CA . ASN A 1 132 ? 30.461 7.100 -43.078 1.00 83.31 132 ASN A CA 1
ATOM 988 C C . ASN A 1 132 ? 29.292 8.065 -42.800 1.00 83.31 132 ASN A C 1
ATOM 990 O O . ASN A 1 132 ? 28.989 8.351 -41.646 1.00 83.31 132 ASN A O 1
ATOM 994 N N . LEU A 1 133 ? 28.631 8.550 -43.856 1.00 82.19 133 LEU A N 1
ATOM 995 C CA . LEU A 1 133 ? 27.401 9.337 -43.784 1.00 82.19 133 LEU A CA 1
ATOM 996 C C . LEU A 1 133 ? 26.146 8.453 -43.751 1.00 82.19 133 LEU A C 1
ATOM 998 O O . LEU A 1 133 ? 25.045 8.961 -43.521 1.00 82.19 133 LEU A O 1
ATOM 1002 N N . ASP A 1 134 ? 26.288 7.150 -44.012 1.00 83.25 134 ASP A N 1
ATOM 1003 C CA . ASP A 1 134 ? 25.176 6.215 -43.896 1.00 83.25 134 ASP A CA 1
ATOM 1004 C C . ASP A 1 134 ? 24.790 6.052 -42.431 1.00 83.25 134 ASP A C 1
ATOM 1006 O O . ASP A 1 134 ? 25.638 5.793 -41.574 1.00 83.25 134 ASP A O 1
ATOM 1010 N N . ARG A 1 135 ? 23.490 6.179 -42.164 1.00 79.69 135 ARG A N 1
ATOM 1011 C CA . ARG A 1 135 ? 22.932 6.023 -40.823 1.00 79.69 135 ARG A CA 1
ATOM 1012 C C . ARG A 1 135 ? 22.318 4.647 -40.660 1.00 79.69 135 ARG A C 1
ATOM 1014 O O . ARG A 1 135 ? 21.451 4.252 -41.444 1.00 79.69 135 ARG A O 1
ATOM 1021 N N . PHE A 1 136 ? 22.766 3.915 -39.655 1.00 83.00 136 PHE A N 1
ATOM 1022 C CA . PHE A 1 136 ? 22.263 2.597 -39.309 1.00 83.00 136 PHE A CA 1
ATOM 1023 C C . PHE A 1 136 ? 21.878 2.605 -37.834 1.00 83.00 136 PHE A C 1
ATOM 1025 O O . PHE A 1 136 ? 22.672 2.254 -36.969 1.00 83.00 136 PHE A O 1
ATOM 1032 N N . TRP A 1 137 ? 20.630 2.986 -37.576 1.00 86.56 137 TRP A N 1
ATOM 1033 C CA . TRP A 1 137 ? 20.045 2.911 -36.247 1.00 86.56 137 TRP A CA 1
ATOM 1034 C C . TRP A 1 137 ? 19.817 1.451 -35.859 1.00 86.56 137 TRP A C 1
ATOM 1036 O O . TRP A 1 137 ? 19.116 0.706 -36.552 1.00 86.56 137 TRP A O 1
ATOM 1046 N N . GLU A 1 138 ? 20.429 1.041 -34.755 1.00 90.94 138 GLU A N 1
ATOM 1047 C CA . GLU A 1 138 ? 20.252 -0.277 -34.154 1.00 90.94 138 GLU A CA 1
ATOM 1048 C C . GLU A 1 138 ? 19.474 -0.146 -32.844 1.00 90.94 138 GLU A C 1
ATOM 1050 O O . GLU A 1 138 ? 19.555 0.872 -32.159 1.00 90.94 138 GLU A O 1
ATOM 1055 N N . THR A 1 139 ? 18.703 -1.170 -32.473 1.00 92.69 139 THR A N 1
ATOM 1056 C CA . THR A 1 139 ? 17.991 -1.169 -31.189 1.00 92.69 139 THR A CA 1
ATOM 1057 C C . THR A 1 139 ? 18.989 -1.088 -30.037 1.00 92.69 139 THR A C 1
ATOM 1059 O O . THR A 1 139 ? 19.925 -1.884 -29.974 1.00 92.69 139 THR A O 1
ATOM 1062 N N . 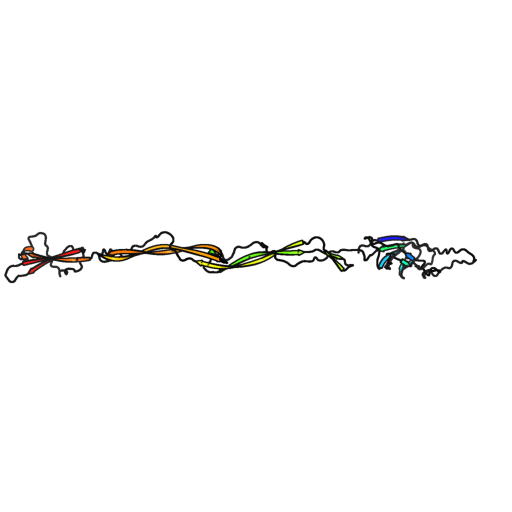ALA A 1 140 ? 18.760 -0.156 -29.114 1.00 94.12 140 ALA A N 1
ATOM 1063 C CA . ALA A 1 140 ? 19.579 0.034 -27.927 1.00 94.12 140 ALA A CA 1
ATOM 1064 C C . ALA A 1 140 ? 18.794 -0.288 -26.653 1.00 94.12 140 ALA A C 1
ATOM 1066 O O . ALA A 1 140 ? 17.561 -0.285 -26.641 1.00 94.12 140 ALA A O 1
ATOM 1067 N N . ASP A 1 141 ? 19.519 -0.520 -25.558 1.00 95.56 141 ASP A N 1
ATOM 1068 C CA . ASP A 1 141 ? 18.888 -0.691 -24.253 1.00 95.56 141 ASP A CA 1
ATOM 1069 C C . ASP A 1 141 ? 18.118 0.588 -23.858 1.00 95.56 141 ASP A C 1
ATOM 1071 O O . ASP A 1 141 ? 18.657 1.708 -23.968 1.00 95.56 141 ASP A O 1
ATOM 1075 N N . PRO A 1 142 ? 16.864 0.448 -23.388 1.00 96.69 142 PRO A N 1
ATOM 1076 C CA . PRO A 1 142 ? 16.054 1.584 -22.979 1.00 96.69 142 PRO A CA 1
ATOM 1077 C C . PRO A 1 142 ? 16.643 2.263 -21.739 1.00 96.69 142 PRO A C 1
ATOM 1079 O O . PRO A 1 142 ? 17.303 1.632 -20.910 1.00 96.69 142 PRO A O 1
ATOM 1082 N N . VAL A 1 143 ? 16.360 3.555 -21.579 1.00 97.00 143 VAL A N 1
ATOM 1083 C CA . VAL A 1 143 ? 16.567 4.235 -20.297 1.00 97.00 143 VAL A CA 1
ATOM 1084 C C . VAL A 1 143 ? 15.378 3.918 -19.409 1.00 97.00 143 VAL A C 1
ATOM 1086 O O . VAL A 1 143 ? 14.232 4.187 -19.768 1.00 97.00 143 VAL A O 1
ATOM 1089 N N . VAL A 1 144 ? 15.659 3.343 -18.246 1.00 97.56 144 VAL A N 1
ATOM 1090 C CA . VAL A 1 144 ? 14.649 2.986 -17.252 1.00 97.56 144 VAL A CA 1
ATOM 1091 C C . VAL A 1 144 ? 14.810 3.922 -16.063 1.00 97.56 144 VAL A C 1
ATOM 1093 O O . VAL A 1 144 ? 15.888 3.996 -15.475 1.00 97.56 144 VAL A O 1
ATOM 1096 N N . GLY A 1 145 ? 13.749 4.658 -15.744 1.00 96.19 145 GLY A N 1
ATOM 1097 C CA . GLY A 1 145 ? 13.688 5.497 -14.556 1.00 96.19 145 GLY A CA 1
ATOM 1098 C C . GLY A 1 145 ? 13.505 4.684 -13.276 1.00 96.19 145 GLY A C 1
ATOM 1099 O O . GLY A 1 145 ? 13.156 3.499 -13.304 1.00 96.19 145 GLY A O 1
ATOM 1100 N N . ASP A 1 146 ? 13.707 5.350 -12.144 1.00 97.56 146 ASP A N 1
ATOM 1101 C CA . ASP A 1 146 ? 13.452 4.769 -10.830 1.00 97.56 146 ASP A CA 1
ATOM 1102 C C . ASP A 1 146 ? 11.953 4.534 -10.603 1.00 97.56 146 ASP A C 1
ATOM 1104 O O . ASP A 1 146 ? 11.095 5.205 -11.186 1.00 97.56 146 ASP A O 1
ATOM 1108 N N . TRP A 1 147 ? 11.640 3.580 -9.726 1.00 97.88 147 TRP A N 1
ATOM 1109 C CA . TRP A 1 147 ? 10.286 3.409 -9.211 1.00 97.88 147 TRP A CA 1
ATOM 1110 C C . TRP A 1 147 ? 9.927 4.574 -8.295 1.00 97.88 147 TRP A C 1
ATOM 1112 O O . TRP A 1 147 ? 10.654 4.889 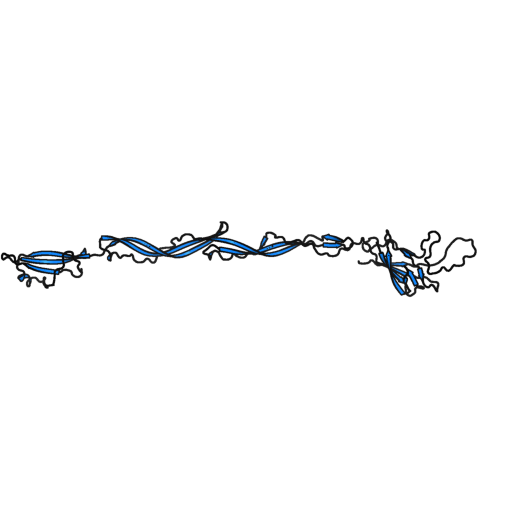-7.353 1.00 97.88 147 TRP A O 1
ATOM 1122 N N . VAL A 1 148 ? 8.789 5.199 -8.573 1.00 97.69 148 VAL A N 1
ATOM 1123 C CA . VAL A 1 148 ? 8.234 6.304 -7.799 1.00 97.69 148 VAL A CA 1
ATOM 1124 C C . VAL A 1 148 ? 6.862 5.892 -7.290 1.00 97.69 148 VAL A C 1
ATOM 1126 O O . VAL A 1 148 ? 6.037 5.388 -8.053 1.00 97.69 148 VAL A O 1
ATOM 1129 N N . ASP A 1 149 ? 6.625 6.117 -6.003 1.00 97.00 149 ASP A N 1
ATOM 1130 C CA . ASP A 1 149 ? 5.317 5.919 -5.388 1.00 97.00 149 ASP A CA 1
ATOM 1131 C C . ASP A 1 149 ? 4.311 6.926 -5.961 1.00 97.00 149 ASP A C 1
ATOM 1133 O O . ASP A 1 149 ? 4.558 8.135 -6.006 1.00 97.00 149 ASP A O 1
ATOM 1137 N N . THR A 1 150 ? 3.180 6.415 -6.442 1.00 96.75 150 THR A N 1
ATOM 1138 C CA . THR A 1 150 ? 2.097 7.244 -6.984 1.00 96.75 150 THR A CA 1
ATOM 1139 C C . THR A 1 150 ? 1.287 7.944 -5.889 1.00 96.75 150 THR A C 1
ATOM 1141 O O . THR A 1 150 ? 0.550 8.886 -6.193 1.00 96.75 150 THR A O 1
ATOM 1144 N N . GLY A 1 151 ? 1.418 7.504 -4.634 1.00 95.25 151 GLY A N 1
ATOM 1145 C CA . GLY A 1 151 ? 0.567 7.885 -3.510 1.00 95.25 151 GLY A CA 1
ATOM 1146 C C . GLY A 1 151 ? -0.822 7.241 -3.558 1.00 95.25 151 GLY A C 1
ATOM 1147 O O . GLY A 1 151 ? -1.733 7.704 -2.869 1.00 95.25 151 GLY A O 1
ATOM 1148 N N . GLU A 1 152 ? -1.018 6.237 -4.420 1.00 96.75 152 GLU A N 1
ATOM 1149 C CA . GLU A 1 152 ? -2.251 5.465 -4.510 1.00 96.75 152 GLU A CA 1
ATOM 1150 C C . GLU A 1 152 ? -2.075 4.069 -3.903 1.00 96.75 152 GLU A C 1
ATOM 1152 O O . GLU A 1 152 ? -1.348 3.228 -4.430 1.00 96.75 152 GLU A O 1
ATOM 1157 N N . ASP A 1 153 ? -2.855 3.791 -2.863 1.00 97.19 153 ASP A N 1
ATOM 1158 C CA . ASP A 1 153 ? -2.844 2.501 -2.180 1.00 97.19 153 ASP A CA 1
ATOM 1159 C C . ASP A 1 153 ? -4.013 1.621 -2.651 1.00 97.19 153 ASP A C 1
ATOM 1161 O O . ASP A 1 153 ? -5.129 2.090 -2.924 1.00 97.19 153 ASP A O 1
ATOM 1165 N N . LYS A 1 154 ? -3.798 0.304 -2.699 1.00 95.94 154 LYS A N 1
ATOM 1166 C CA . LYS A 1 154 ? -4.783 -0.687 -3.156 1.00 95.94 154 LYS A CA 1
ATOM 1167 C C . LYS A 1 154 ? -4.983 -1.822 -2.156 1.00 95.94 154 LYS A C 1
ATOM 1169 O O . LYS A 1 154 ? -4.077 -2.221 -1.435 1.00 95.94 154 LYS A O 1
ATOM 1174 N N . ASN A 1 155 ? -6.181 -2.412 -2.198 1.00 96.81 155 ASN A N 1
ATOM 1175 C CA . ASN A 1 155 ? -6.527 -3.677 -1.535 1.00 96.81 155 ASN A CA 1
ATOM 1176 C C . ASN A 1 155 ? -6.218 -3.719 -0.028 1.00 96.81 155 ASN A C 1
ATOM 1178 O O . ASN A 1 155 ? -5.571 -4.648 0.454 1.00 96.81 155 ASN A O 1
ATOM 1182 N N . TYR A 1 156 ? -6.708 -2.733 0.723 1.00 97.88 156 TYR A N 1
ATOM 1183 C CA . TYR A 1 156 ? -6.602 -2.756 2.180 1.00 97.88 156 TYR A CA 1
ATOM 1184 C C . TYR A 1 156 ? -7.272 -3.998 2.775 1.00 97.88 156 TYR A C 1
ATOM 1186 O O . TYR A 1 156 ? -8.433 -4.295 2.485 1.00 97.88 156 TYR A O 1
ATOM 1194 N N . SER A 1 157 ? -6.552 -4.675 3.663 1.00 97.81 157 SER A N 1
ATOM 1195 C CA . SER A 1 157 ? -7.141 -5.644 4.584 1.00 97.81 157 SER A CA 1
ATOM 1196 C C . SER A 1 157 ? -7.863 -4.950 5.741 1.00 97.81 157 SER A C 1
ATOM 1198 O O . SER A 1 157 ? -7.674 -3.757 6.015 1.00 97.81 157 SER A O 1
ATOM 1200 N N . ASP A 1 158 ? -8.697 -5.718 6.439 1.00 97.56 158 ASP A N 1
ATOM 1201 C CA . ASP A 1 158 ? -9.316 -5.270 7.679 1.00 97.56 158 ASP A CA 1
ATOM 1202 C C . ASP A 1 158 ? -8.264 -5.062 8.774 1.00 97.56 158 ASP A C 1
ATOM 1204 O O . ASP A 1 158 ? -7.283 -5.799 8.893 1.00 97.56 158 ASP A O 1
ATOM 1208 N N . TRP A 1 159 ? -8.505 -4.073 9.630 1.00 97.94 159 TRP A N 1
ATOM 1209 C CA . TRP A 1 159 ? -7.664 -3.829 10.795 1.00 97.94 159 TRP A CA 1
ATOM 1210 C C . TRP A 1 159 ? -7.720 -4.995 11.789 1.00 97.94 159 TRP A C 1
ATOM 1212 O O . TRP A 1 159 ? -8.796 -5.382 12.254 1.00 97.94 159 TRP A O 1
ATOM 1222 N N . SER A 1 160 ? -6.548 -5.486 12.190 1.00 97.12 160 SER A N 1
ATOM 1223 C CA . SER A 1 160 ? -6.387 -6.577 13.152 1.00 97.12 160 SER A CA 1
ATOM 1224 C C . SER A 1 160 ? -5.499 -6.151 14.329 1.00 97.12 160 SER A C 1
ATOM 1226 O O . SER A 1 160 ? -4.484 -5.499 14.100 1.00 97.12 160 SER A O 1
ATOM 1228 N N . PRO A 1 161 ? -5.829 -6.496 15.587 1.00 97.12 161 PRO A N 1
ATOM 1229 C CA . PRO A 1 161 ? -6.987 -7.282 16.007 1.00 97.12 161 PRO A CA 1
ATOM 1230 C C . PRO A 1 161 ? -8.291 -6.468 15.962 1.00 97.12 161 PRO A C 1
ATOM 1232 O O . PRO A 1 161 ? -8.279 -5.239 16.023 1.00 97.12 161 PRO A O 1
ATOM 1235 N N . VAL A 1 162 ? -9.434 -7.153 15.874 1.00 96.75 162 VAL A N 1
ATOM 1236 C CA . VAL A 1 162 ? -10.764 -6.515 15.846 1.00 96.75 162 VAL A CA 1
ATOM 1237 C C . VAL A 1 162 ? -11.031 -5.781 17.163 1.00 96.75 162 VAL A C 1
ATOM 1239 O O . VAL A 1 162 ? -10.879 -6.364 18.241 1.00 96.75 162 VAL A O 1
ATOM 1242 N N . ALA A 1 163 ? -11.466 -4.520 17.064 1.00 96.50 163 ALA A N 1
ATOM 1243 C CA . ALA A 1 163 ? -11.611 -3.622 18.208 1.00 96.50 163 ALA A CA 1
ATOM 1244 C C . ALA A 1 163 ? -12.616 -4.113 19.256 1.00 96.50 163 ALA A C 1
ATOM 1246 O O . ALA A 1 163 ? -12.271 -4.162 20.431 1.00 96.50 163 ALA A O 1
ATOM 1247 N N . GLY A 1 164 ? -13.803 -4.565 18.841 1.00 94.44 164 GLY A N 1
ATOM 1248 C CA . GLY A 1 164 ? -14.862 -5.020 19.756 1.00 94.44 164 GLY A CA 1
ATOM 1249 C C . GLY A 1 164 ? -14.499 -6.214 20.646 1.00 94.44 164 GLY A C 1
ATOM 1250 O O . GLY A 1 164 ? -15.212 -6.501 21.598 1.00 94.44 164 GLY A O 1
ATOM 1251 N N . ASN A 1 165 ? -13.375 -6.886 20.383 1.00 95.00 165 ASN A N 1
ATOM 1252 C CA . ASN A 1 165 ? -12.891 -8.000 21.201 1.00 95.00 165 ASN A CA 1
ATOM 1253 C C . ASN A 1 165 ? -11.839 -7.575 22.241 1.00 95.00 165 ASN A C 1
ATOM 1255 O O . ASN A 1 165 ? -11.337 -8.424 22.977 1.00 95.00 165 ASN A O 1
ATOM 1259 N N . GLN A 1 166 ? -11.456 -6.294 22.287 1.00 97.00 166 GLN A N 1
ATOM 1260 C CA . GLN A 1 166 ? -10.373 -5.808 23.145 1.00 97.00 166 GLN A CA 1
ATOM 1261 C C . GLN A 1 166 ? -10.914 -5.125 24.402 1.00 97.00 166 GLN A C 1
ATOM 1263 O O . GLN A 1 166 ? -11.871 -4.363 24.343 1.00 97.00 166 GLN A O 1
ATOM 1268 N N . MET A 1 167 ? -10.266 -5.343 25.546 1.00 95.19 167 MET A N 1
ATOM 1269 C CA . MET A 1 167 ? -10.623 -4.717 26.835 1.00 95.19 167 MET A CA 1
ATOM 1270 C C . MET A 1 167 ? -9.475 -3.874 27.413 1.00 95.19 167 MET A C 1
ATOM 1272 O O . MET A 1 167 ? -9.424 -3.594 28.609 1.00 95.19 167 MET A O 1
ATOM 1276 N N . ALA A 1 168 ? -8.506 -3.522 26.574 1.00 97.12 168 ALA A N 1
ATOM 1277 C CA . ALA A 1 168 ? -7.351 -2.700 26.905 1.00 97.12 168 ALA A CA 1
ATOM 1278 C C . ALA A 1 168 ? -6.859 -2.012 25.631 1.00 97.12 168 ALA A C 1
ATOM 1280 O O . ALA A 1 168 ? -7.245 -2.412 24.534 1.00 97.12 168 ALA A O 1
ATOM 1281 N N . ASN A 1 169 ? -6.007 -0.997 25.774 1.00 98.12 169 ASN A N 1
ATOM 1282 C CA . ASN A 1 169 ? -5.371 -0.347 24.630 1.00 98.12 169 ASN A CA 1
ATOM 1283 C C . ASN A 1 169 ? -4.537 -1.352 23.828 1.00 98.12 169 ASN A C 1
ATOM 1285 O O . ASN A 1 169 ? -3.914 -2.249 24.400 1.00 98.12 169 ASN A O 1
ATOM 1289 N N . PHE A 1 170 ? -4.497 -1.179 22.511 1.00 98.25 170 PHE A N 1
ATOM 1290 C CA . PHE A 1 170 ? -3.844 -2.118 21.606 1.00 98.25 170 PHE A CA 1
ATOM 1291 C C . PHE A 1 170 ? -3.393 -1.424 20.321 1.00 98.25 170 PHE A C 1
ATOM 1293 O O . PHE A 1 170 ? -3.837 -0.325 19.995 1.00 98.25 170 PHE A O 1
ATOM 1300 N N . THR A 1 171 ? -2.507 -2.081 19.581 1.00 98.31 171 THR A N 1
ATOM 1301 C CA . THR A 1 171 ? -2.079 -1.639 18.252 1.00 98.31 171 THR A CA 1
ATOM 1302 C C . THR A 1 171 ? -2.798 -2.475 17.206 1.00 98.31 171 THR A C 1
ATOM 1304 O O . THR A 1 171 ? -2.765 -3.702 17.284 1.00 98.31 171 THR A O 1
ATOM 1307 N N . GLN A 1 172 ? -3.437 -1.815 16.242 1.00 98.19 172 GLN A N 1
ATOM 1308 C CA . GLN A 1 172 ? -3.967 -2.464 15.051 1.00 98.19 172 GLN A CA 1
ATOM 1309 C C . GLN A 1 172 ? -2.983 -2.348 13.901 1.00 98.19 172 GLN A C 1
ATOM 1311 O O . GLN A 1 172 ? -2.359 -1.304 13.722 1.00 98.19 172 GLN A O 1
ATOM 1316 N N . THR A 1 173 ? -2.918 -3.390 13.086 1.00 98.25 173 THR A N 1
ATOM 1317 C CA . THR A 1 173 ? -2.225 -3.387 11.805 1.00 98.25 173 THR A CA 1
ATOM 1318 C C . THR A 1 173 ? -3.171 -3.791 10.684 1.00 98.25 173 THR A C 1
ATOM 1320 O O . THR A 1 173 ? -4.148 -4.513 10.902 1.00 98.25 173 THR A O 1
ATOM 1323 N N . ARG A 1 174 ? -2.891 -3.298 9.481 1.00 98.00 174 ARG A N 1
ATOM 1324 C CA . ARG A 1 174 ? -3.486 -3.785 8.233 1.00 98.00 174 ARG A CA 1
ATOM 1325 C C . ARG A 1 174 ? -2.431 -3.760 7.137 1.00 98.00 174 ARG A C 1
ATOM 1327 O O . ARG A 1 174 ? -1.545 -2.910 7.147 1.00 98.00 174 ARG A O 1
ATOM 1334 N N . THR A 1 175 ? -2.552 -4.666 6.187 1.00 98.31 175 THR A N 1
ATOM 1335 C CA . THR A 1 175 ? -1.754 -4.692 4.958 1.00 98.31 175 THR A CA 1
ATOM 1336 C C . THR A 1 175 ? -2.498 -4.034 3.799 1.00 98.31 175 THR A C 1
ATOM 1338 O O . THR A 1 175 ? -3.734 -4.037 3.773 1.00 98.31 175 THR A O 1
ATOM 1341 N N . HIS A 1 176 ? -1.743 -3.483 2.856 1.00 97.81 176 HIS A N 1
ATOM 1342 C CA . HIS A 1 176 ? -2.204 -2.961 1.568 1.00 97.81 176 HIS A CA 1
ATOM 1343 C C . HIS A 1 176 ? -1.066 -3.053 0.542 1.00 97.81 176 HIS A C 1
ATOM 1345 O O . HIS A 1 176 ? 0.003 -3.578 0.856 1.00 97.81 176 HIS A O 1
ATOM 1351 N N . TYR A 1 177 ? -1.314 -2.587 -0.679 1.00 98.31 177 TYR A N 1
ATOM 1352 C CA . TYR A 1 177 ? -0.298 -2.479 -1.719 1.00 98.31 177 TYR A CA 1
ATOM 1353 C C . TYR A 1 177 ? -0.108 -1.027 -2.151 1.00 98.31 177 TYR A C 1
ATOM 1355 O O . TYR A 1 177 ? -1.096 -0.389 -2.518 1.00 98.31 177 TYR A O 1
ATOM 1363 N N . ASP A 1 178 ? 1.138 -0.568 -2.192 1.00 97.81 178 ASP A N 1
ATOM 1364 C CA . ASP A 1 178 ? 1.532 0.718 -2.766 1.00 97.81 178 ASP A CA 1
ATOM 1365 C C . ASP A 1 178 ? 1.640 0.557 -4.284 1.00 97.81 178 ASP A C 1
ATOM 1367 O O . ASP A 1 178 ? 2.262 -0.391 -4.786 1.00 97.81 178 ASP A O 1
ATOM 1371 N N . LEU A 1 179 ? 1.006 1.454 -5.041 1.00 97.94 179 LEU A N 1
ATOM 1372 C CA . LEU A 1 179 ? 1.138 1.481 -6.492 1.00 97.94 179 LEU A CA 1
ATOM 1373 C C . LEU A 1 179 ? 2.371 2.299 -6.877 1.00 97.94 179 LEU A C 1
ATOM 1375 O O . LEU A 1 179 ? 2.382 3.527 -6.789 1.00 97.94 179 LEU A O 1
ATOM 1379 N N . MET A 1 180 ? 3.383 1.613 -7.393 1.00 98.06 180 MET A N 1
ATOM 1380 C CA . MET A 1 180 ? 4.607 2.229 -7.890 1.00 98.06 180 MET A CA 1
ATOM 1381 C C . MET A 1 180 ? 4.529 2.391 -9.408 1.00 98.06 180 MET A C 1
ATOM 1383 O O . MET A 1 180 ? 4.016 1.518 -10.112 1.00 98.06 180 MET A O 1
ATOM 1387 N N . THR A 1 181 ? 5.081 3.484 -9.931 1.00 97.81 181 THR A N 1
ATOM 1388 C CA . THR A 1 181 ? 5.212 3.735 -11.371 1.00 97.81 181 THR A CA 1
ATOM 1389 C C . THR A 1 181 ? 6.647 4.091 -11.733 1.00 97.81 181 THR A C 1
ATOM 1391 O O . THR A 1 181 ? 7.338 4.768 -10.975 1.00 97.81 181 THR A O 1
ATOM 1394 N N . ARG A 1 182 ? 7.098 3.683 -12.918 1.00 97.56 182 ARG A N 1
ATOM 1395 C CA . ARG A 1 182 ? 8.356 4.164 -13.508 1.00 97.56 182 ARG A CA 1
ATOM 1396 C C . ARG A 1 182 ? 8.191 4.462 -14.988 1.00 97.56 182 ARG A C 1
ATOM 1398 O O . ARG A 1 182 ? 7.317 3.897 -15.644 1.00 97.56 182 ARG A O 1
ATOM 1405 N N . SER A 1 183 ? 9.052 5.334 -15.498 1.00 97.06 183 SER A N 1
ATOM 1406 C CA . SER A 1 183 ? 9.082 5.724 -16.907 1.00 97.06 183 SER A CA 1
ATOM 1407 C C . SER A 1 183 ? 10.166 4.954 -17.657 1.00 97.06 183 SER A C 1
ATOM 1409 O O . SER A 1 183 ? 11.280 4.795 -17.154 1.00 97.06 183 SER A O 1
ATOM 1411 N N . ILE A 1 184 ? 9.843 4.477 -18.856 1.00 97.62 184 ILE A N 1
ATOM 1412 C CA . ILE A 1 184 ? 10.751 3.762 -19.751 1.00 97.62 184 ILE A CA 1
ATOM 1413 C C . ILE A 1 184 ? 10.816 4.523 -21.073 1.00 97.62 184 ILE A C 1
ATOM 1415 O O . ILE A 1 184 ? 9.790 4.734 -21.724 1.00 97.62 184 ILE A O 1
ATOM 1419 N N . GLN A 1 185 ? 12.029 4.889 -21.483 1.00 97.31 185 GLN A N 1
ATOM 1420 C CA . GLN A 1 185 ? 12.307 5.511 -22.773 1.00 97.31 185 GLN A CA 1
ATOM 1421 C C . GLN A 1 185 ? 13.092 4.542 -23.657 1.00 97.31 185 GLN A C 1
ATOM 1423 O O . GLN A 1 185 ? 14.250 4.220 -23.380 1.00 97.31 185 GLN A O 1
ATOM 1428 N N . ASN A 1 186 ? 12.464 4.075 -24.736 1.00 96.19 186 ASN A N 1
ATOM 1429 C CA . ASN A 1 186 ? 13.133 3.241 -25.732 1.00 96.19 186 ASN A CA 1
ATOM 1430 C C . ASN A 1 186 ? 14.122 4.071 -26.547 1.00 96.19 186 ASN A C 1
ATOM 1432 O O . ASN A 1 186 ? 13.882 5.258 -26.787 1.00 96.19 186 ASN A O 1
ATOM 1436 N N . ARG A 1 187 ? 15.214 3.439 -26.990 1.00 96.56 187 ARG A N 1
ATOM 1437 C CA . ARG A 1 187 ? 16.273 4.110 -27.742 1.00 96.56 187 ARG A CA 1
ATOM 1438 C C . ARG A 1 187 ? 16.789 3.289 -28.912 1.00 96.56 187 ARG A C 1
ATOM 1440 O O . ARG A 1 187 ? 16.741 2.059 -28.905 1.00 96.56 187 ARG A O 1
ATOM 1447 N N . GLU A 1 188 ? 17.350 4.001 -29.872 1.00 95.19 188 GLU A N 1
ATOM 1448 C CA . GLU A 1 188 ? 18.206 3.470 -30.925 1.00 95.19 188 GLU A CA 1
ATOM 1449 C C . GLU A 1 188 ? 19.619 4.054 -30.794 1.00 95.19 188 GLU A C 1
ATOM 1451 O O . GLU A 1 188 ? 19.810 5.118 -30.200 1.00 95.19 188 GLU A O 1
ATOM 1456 N N . TYR A 1 189 ? 20.610 3.337 -31.318 1.00 93.88 189 TYR A N 1
ATOM 1457 C CA . TYR A 1 189 ? 22.027 3.695 -31.288 1.00 93.88 189 TYR A CA 1
ATOM 1458 C C . TYR A 1 189 ? 22.579 3.811 -32.709 1.00 93.88 189 TYR A C 1
ATOM 1460 O O . TYR A 1 189 ? 22.295 2.959 -33.552 1.00 93.88 189 TYR A O 1
ATOM 1468 N N . GLU A 1 190 ? 23.372 4.853 -32.956 1.00 90.12 190 GLU A N 1
ATOM 1469 C CA . GLU A 1 190 ? 24.109 5.086 -34.199 1.00 90.12 190 GLU A CA 1
ATOM 1470 C C . GLU A 1 190 ? 25.615 4.858 -33.958 1.00 90.12 190 GLU A C 1
ATOM 1472 O O . GLU A 1 190 ? 26.293 5.733 -33.405 1.00 90.12 190 GLU A O 1
ATOM 1477 N N . PRO A 1 191 ? 26.176 3.710 -34.388 1.00 84.56 191 PRO A N 1
ATOM 1478 C CA . PRO A 1 191 ? 27.563 3.347 -34.097 1.00 84.56 191 PRO A CA 1
ATOM 1479 C C . PRO A 1 191 ? 28.608 4.284 -34.708 1.00 84.56 191 PRO A C 1
ATOM 1481 O O . PRO A 1 191 ? 29.710 4.399 -34.178 1.00 84.56 191 PRO A O 1
ATOM 1484 N N . ASN A 1 192 ? 28.291 4.943 -35.829 1.00 81.62 192 ASN A N 1
ATOM 1485 C CA . ASN A 1 192 ? 29.249 5.811 -36.517 1.00 81.62 192 ASN A CA 1
ATOM 1486 C C . ASN A 1 192 ? 29.520 7.116 -35.754 1.00 81.62 192 ASN A C 1
ATOM 1488 O O . ASN A 1 192 ? 30.613 7.672 -35.862 1.00 81.62 192 ASN A O 1
ATOM 1492 N N . LEU A 1 193 ? 28.531 7.602 -34.999 1.00 83.81 193 LEU A N 1
ATOM 1493 C CA . LEU A 1 193 ? 28.608 8.854 -34.239 1.00 83.81 193 LEU A CA 1
ATOM 1494 C C . LEU A 1 193 ? 28.705 8.630 -32.727 1.00 83.81 193 LEU A C 1
ATOM 1496 O O . LEU A 1 193 ? 28.957 9.583 -31.995 1.00 83.81 193 LEU A O 1
ATOM 1500 N N . ASP A 1 194 ? 28.534 7.385 -32.274 1.00 87.44 194 ASP A N 1
ATOM 1501 C CA . ASP A 1 194 ? 28.386 7.032 -30.860 1.00 87.44 194 ASP A CA 1
ATOM 1502 C C . ASP A 1 194 ? 27.224 7.798 -30.195 1.00 87.44 194 ASP A C 1
ATOM 1504 O O . ASP A 1 194 ? 27.316 8.294 -29.071 1.00 87.44 194 ASP A O 1
ATOM 1508 N N . GLU A 1 195 ? 26.113 7.922 -30.926 1.00 91.94 195 GLU A N 1
ATOM 1509 C CA . GLU A 1 195 ? 24.940 8.701 -30.523 1.00 91.94 195 GLU A CA 1
ATOM 1510 C C . GLU A 1 195 ? 23.739 7.804 -30.213 1.00 91.94 195 GLU A C 1
ATOM 1512 O O . GLU A 1 195 ? 23.535 6.758 -30.828 1.00 91.94 195 GLU A O 1
ATOM 1517 N N . TYR A 1 196 ? 22.908 8.251 -29.269 1.00 94.12 196 TYR A N 1
ATOM 1518 C CA . TYR A 1 196 ? 21.639 7.615 -28.925 1.00 94.12 196 TYR A CA 1
ATOM 1519 C C . TYR A 1 196 ? 20.475 8.526 -29.294 1.00 94.12 196 TYR A C 1
ATOM 1521 O O . TYR A 1 196 ? 20.565 9.747 -29.147 1.00 94.12 196 TYR A O 1
ATOM 1529 N N . TRP A 1 197 ? 19.363 7.923 -29.700 1.00 94.50 197 TRP A N 1
ATOM 1530 C CA . TRP A 1 197 ? 18.138 8.636 -30.033 1.00 94.50 197 TRP A CA 1
ATOM 1531 C C . TRP A 1 197 ? 16.919 8.002 -29.370 1.00 94.50 197 TRP A C 1
ATOM 1533 O O . TRP A 1 197 ? 16.789 6.780 -29.347 1.00 94.50 197 TRP A O 1
ATOM 1543 N N . ASP A 1 198 ? 16.016 8.837 -28.860 1.00 95.44 198 ASP A N 1
ATOM 1544 C CA . ASP A 1 198 ? 14.780 8.400 -28.213 1.00 95.44 198 ASP A CA 1
ATOM 1545 C C . ASP A 1 198 ? 13.721 8.003 -29.248 1.00 95.44 198 ASP A C 1
ATOM 1547 O O . ASP A 1 198 ? 13.408 8.747 -30.183 1.00 95.44 198 ASP A O 1
ATOM 1551 N N . VAL A 1 199 ? 13.141 6.817 -29.070 1.00 93.44 199 VAL A N 1
ATOM 1552 C CA . VAL A 1 199 ? 12.145 6.252 -29.982 1.00 93.44 199 VAL A CA 1
ATOM 1553 C C . VAL A 1 199 ? 10.772 6.240 -29.335 1.00 93.44 199 VAL A C 1
ATOM 1555 O O . VAL A 1 199 ? 10.519 5.513 -28.373 1.00 93.44 199 VAL A O 1
ATOM 1558 N N . GLY A 1 200 ? 9.859 6.991 -29.945 1.00 93.12 200 GLY A N 1
ATOM 1559 C CA . GLY A 1 200 ? 8.476 7.081 -29.498 1.00 93.12 200 GLY A CA 1
ATOM 1560 C C . GLY A 1 200 ? 8.322 7.813 -28.166 1.00 93.12 200 GLY A C 1
ATOM 1561 O O . GLY A 1 200 ? 9.253 8.427 -27.651 1.00 93.12 200 GLY A O 1
ATOM 1562 N N . GLU A 1 201 ? 7.103 7.757 -27.641 1.00 94.69 201 GLU A N 1
ATOM 1563 C CA . GLU A 1 201 ? 6.759 8.344 -26.349 1.00 94.69 201 GLU A CA 1
ATOM 1564 C C . GLU A 1 201 ? 7.241 7.468 -25.191 1.00 94.69 201 GLU A C 1
ATOM 1566 O O . GLU A 1 201 ? 7.387 6.248 -25.324 1.00 94.69 201 GLU A O 1
ATOM 1571 N N . HIS A 1 202 ? 7.403 8.096 -24.028 1.00 94.75 202 HIS A N 1
ATOM 1572 C CA . HIS A 1 202 ? 7.688 7.386 -22.790 1.00 94.75 202 HIS A CA 1
ATOM 1573 C C . HIS A 1 202 ? 6.550 6.416 -22.457 1.00 94.75 202 HIS A C 1
ATOM 1575 O O . HIS A 1 202 ? 5.365 6.754 -22.546 1.00 94.75 202 HIS A O 1
ATOM 1581 N N . VAL A 1 203 ? 6.917 5.212 -22.026 1.00 95.88 203 VAL A N 1
ATOM 1582 C CA . VAL A 1 203 ? 5.971 4.196 -21.565 1.00 95.88 203 VAL A CA 1
ATOM 1583 C C . VAL A 1 203 ? 6.047 4.109 -20.049 1.00 95.88 203 VAL A C 1
ATOM 1585 O O . VAL A 1 203 ? 7.134 4.035 -19.482 1.00 95.88 203 VAL A O 1
ATOM 1588 N N . ASN A 1 204 ? 4.888 4.083 -19.393 1.00 95.88 204 ASN A N 1
ATOM 1589 C CA . ASN A 1 204 ? 4.818 3.852 -17.957 1.00 95.88 204 ASN A CA 1
ATOM 1590 C C . ASN A 1 204 ? 4.629 2.367 -17.663 1.00 95.88 204 ASN A C 1
ATOM 1592 O O . ASN A 1 204 ? 3.774 1.704 -18.256 1.00 95.88 204 ASN A O 1
ATOM 1596 N N . GLU A 1 205 ? 5.398 1.874 -16.705 1.00 97.25 205 GLU A N 1
ATOM 1597 C CA . GLU A 1 205 ? 5.220 0.560 -16.104 1.00 97.25 205 GLU A CA 1
ATOM 1598 C C . GLU A 1 205 ? 4.748 0.737 -14.662 1.00 97.25 205 GLU A C 1
ATOM 1600 O O . GLU A 1 205 ? 5.172 1.671 -13.981 1.00 97.25 205 GLU A O 1
ATOM 1605 N N . THR A 1 206 ? 3.871 -0.159 -14.205 1.00 97.56 206 THR A N 1
ATOM 1606 C CA . THR A 1 206 ? 3.339 -0.138 -12.837 1.00 97.56 206 THR A CA 1
ATOM 1607 C C . THR A 1 206 ? 3.619 -1.452 -12.131 1.00 97.56 206 THR A C 1
ATOM 1609 O O . THR A 1 206 ? 3.588 -2.510 -12.763 1.00 97.56 206 THR A O 1
ATOM 1612 N N . GLN A 1 207 ? 3.860 -1.384 -10.825 1.00 97.44 207 GLN A N 1
ATOM 1613 C CA . GLN A 1 207 ? 3.953 -2.555 -9.959 1.00 97.44 207 GLN A CA 1
ATOM 1614 C C . GLN A 1 207 ? 3.279 -2.292 -8.613 1.00 97.44 207 GLN A C 1
ATOM 1616 O O . GLN A 1 207 ? 3.033 -1.146 -8.244 1.00 97.44 207 GLN A O 1
ATOM 1621 N N . LEU A 1 208 ? 2.975 -3.374 -7.899 1.00 98.00 208 LEU A N 1
ATOM 1622 C CA . LEU A 1 208 ? 2.414 -3.334 -6.553 1.00 98.00 208 LEU A CA 1
ATOM 1623 C C . LEU A 1 208 ? 3.481 -3.780 -5.553 1.00 98.00 208 LEU A C 1
ATOM 1625 O O . LEU A 1 208 ? 4.052 -4.859 -5.722 1.00 98.00 208 LEU A O 1
ATOM 1629 N N . GLU A 1 209 ? 3.711 -2.984 -4.513 1.00 97.75 209 GLU A N 1
ATOM 1630 C CA . GLU A 1 209 ? 4.601 -3.325 -3.398 1.00 97.75 209 GLU A CA 1
ATOM 1631 C C . GLU A 1 209 ? 3.798 -3.504 -2.108 1.00 97.75 209 GLU A C 1
ATOM 1633 O O . GLU A 1 209 ? 2.880 -2.742 -1.837 1.00 97.75 209 GLU A O 1
ATOM 1638 N N . GLU A 1 210 ? 4.088 -4.544 -1.324 1.00 97.69 210 GLU A N 1
ATOM 1639 C CA . GLU A 1 210 ? 3.362 -4.798 -0.073 1.00 97.69 210 GLU A CA 1
ATOM 1640 C C . GLU A 1 210 ? 3.759 -3.802 1.017 1.00 97.69 210 GLU A C 1
ATOM 1642 O O . GLU A 1 210 ? 4.931 -3.698 1.381 1.00 97.69 210 GLU A O 1
ATOM 1647 N N . ALA A 1 211 ? 2.756 -3.155 1.606 1.00 97.44 211 ALA A N 1
ATOM 1648 C CA . ALA A 1 211 ? 2.911 -2.189 2.680 1.00 97.44 211 ALA A CA 1
ATOM 1649 C C . ALA A 1 211 ? 2.035 -2.538 3.890 1.00 97.44 211 ALA A C 1
ATOM 1651 O O . ALA A 1 211 ? 1.101 -3.350 3.837 1.00 97.44 211 ALA A O 1
ATOM 1652 N N . THR A 1 212 ? 2.379 -1.966 5.044 1.00 97.94 212 THR A N 1
ATOM 1653 C CA . THR A 1 212 ? 1.679 -2.208 6.311 1.00 97.94 212 THR A CA 1
ATOM 1654 C C . THR A 1 212 ? 1.467 -0.907 7.061 1.00 97.94 212 THR A C 1
ATOM 1656 O O . THR A 1 212 ? 2.424 -0.226 7.425 1.00 97.94 212 THR A O 1
ATOM 1659 N N . ASP A 1 213 ? 0.208 -0.639 7.392 1.00 97.69 213 ASP A N 1
ATOM 1660 C CA . ASP A 1 213 ? -0.160 0.431 8.305 1.00 97.69 213 ASP A CA 1
ATOM 1661 C C . ASP A 1 213 ? -0.236 -0.085 9.736 1.00 97.69 213 ASP A C 1
ATOM 1663 O O . ASP A 1 213 ? -0.654 -1.217 10.002 1.00 97.69 213 ASP A O 1
ATOM 1667 N N . SER A 1 214 ? 0.075 0.801 10.678 1.00 97.69 214 SER A N 1
ATOM 1668 C CA . SER A 1 214 ? -0.090 0.560 12.105 1.00 97.69 214 SER A CA 1
ATOM 1669 C C . SER A 1 214 ? -0.734 1.764 12.776 1.00 97.69 214 SER A C 1
ATOM 1671 O O . SER A 1 214 ? -0.362 2.908 12.510 1.00 97.69 214 SER A O 1
ATOM 1673 N N . ARG A 1 215 ? -1.693 1.515 13.670 1.00 97.69 215 ARG A N 1
ATOM 1674 C CA . ARG A 1 215 ? -2.316 2.559 14.489 1.00 97.69 215 ARG A CA 1
ATOM 1675 C C . ARG A 1 215 ? -2.523 2.103 15.923 1.00 97.69 215 ARG A C 1
ATOM 1677 O O . ARG A 1 215 ? -2.885 0.958 16.184 1.00 97.69 215 ARG A O 1
ATOM 1684 N N . TYR A 1 216 ? -2.334 3.027 16.857 1.00 98.12 216 TYR A N 1
ATOM 1685 C CA . TYR A 1 216 ? -2.639 2.802 18.264 1.00 98.12 216 TYR A CA 1
ATOM 1686 C C . TYR A 1 216 ? -4.110 3.121 18.548 1.00 98.12 216 TYR A C 1
ATOM 1688 O O . TYR A 1 216 ? -4.637 4.138 18.083 1.00 98.12 216 TYR A O 1
ATOM 1696 N N . VAL A 1 217 ? -4.765 2.246 19.307 1.00 98.56 217 VAL A N 1
ATOM 1697 C CA . VAL A 1 217 ? -6.175 2.349 19.681 1.00 98.56 217 VAL A CA 1
ATOM 1698 C C . VAL A 1 217 ? -6.292 2.411 21.198 1.00 98.56 217 VAL A C 1
ATOM 1700 O O . VAL A 1 217 ? -5.798 1.541 21.920 1.00 98.56 217 VAL A O 1
ATOM 1703 N N . ILE A 1 218 ? -6.973 3.448 21.676 1.00 98.25 218 ILE A N 1
ATOM 1704 C CA . ILE A 1 218 ? -7.312 3.621 23.086 1.00 98.25 218 ILE A CA 1
ATOM 1705 C C . ILE A 1 218 ? -8.667 2.960 23.326 1.00 98.25 218 ILE A C 1
ATOM 1707 O O . ILE A 1 218 ? -9.631 3.266 22.629 1.00 98.25 218 ILE A O 1
ATOM 1711 N N . ALA A 1 219 ? -8.737 2.069 24.311 1.00 98.00 219 ALA A N 1
ATOM 1712 C CA . ALA A 1 219 ? -9.970 1.431 24.749 1.00 98.00 219 ALA A CA 1
ATOM 1713 C C . ALA A 1 219 ? -10.370 2.004 26.111 1.00 98.00 219 ALA A C 1
ATOM 1715 O O . ALA A 1 219 ? -9.661 1.824 27.104 1.00 98.00 219 ALA A O 1
ATOM 1716 N N . ALA A 1 220 ? -11.510 2.685 26.160 1.00 97.56 220 ALA A N 1
ATOM 1717 C CA . ALA A 1 220 ? -12.071 3.228 27.388 1.00 97.56 220 ALA A CA 1
ATOM 1718 C C . ALA A 1 220 ? -13.428 2.583 27.662 1.00 97.56 220 ALA A C 1
ATOM 1720 O O . ALA A 1 220 ? -14.219 2.388 26.743 1.00 97.56 220 ALA A O 1
ATOM 1721 N N . SER A 1 221 ? -13.705 2.267 28.926 1.00 97.56 221 SER A N 1
ATOM 1722 C CA . SER A 1 221 ? -15.017 1.784 29.350 1.00 97.56 221 SER A CA 1
ATOM 1723 C C . SER A 1 221 ? -15.710 2.827 30.213 1.00 97.56 221 SER A C 1
ATOM 1725 O O . SER A 1 221 ? -15.067 3.400 31.096 1.00 97.56 221 SER A O 1
ATOM 1727 N N . SER A 1 222 ? -17.015 3.007 30.030 1.00 97.38 222 SER A N 1
ATOM 1728 C CA . SER A 1 222 ? -17.837 3.765 30.969 1.00 97.38 222 SER A CA 1
ATOM 1729 C C . SER A 1 222 ? -17.903 3.079 32.338 1.00 97.38 222 SER A C 1
ATOM 1731 O O . SER A 1 222 ? -17.514 1.916 32.513 1.00 97.38 222 SER A O 1
ATOM 1733 N N . GLU A 1 223 ? -18.445 3.794 33.320 1.00 97.12 223 GLU A N 1
ATOM 1734 C CA . GLU A 1 223 ? -18.873 3.173 34.569 1.00 97.12 223 GLU A CA 1
ATOM 1735 C C . GLU A 1 223 ? -20.017 2.180 34.315 1.00 97.12 223 GLU A C 1
ATOM 1737 O O . GLU A 1 223 ? -20.757 2.293 33.333 1.00 97.12 223 GLU A O 1
ATOM 1742 N N . TRP A 1 224 ? -20.147 1.198 35.207 1.00 96.69 224 TRP A N 1
ATOM 1743 C CA . TRP A 1 224 ? -21.276 0.273 35.204 1.00 96.69 224 TRP A CA 1
ATOM 1744 C C . TRP A 1 224 ? -22.553 0.995 35.628 1.00 96.69 224 TRP A C 1
ATOM 1746 O O . TRP A 1 224 ? -22.615 1.559 36.720 1.00 96.69 224 TRP A O 1
ATOM 1756 N N . THR A 1 225 ? -23.592 0.901 34.808 1.00 96.00 225 THR A N 1
ATOM 1757 C CA . THR A 1 225 ? -24.935 1.405 35.101 1.00 96.00 225 THR A CA 1
ATOM 1758 C C . THR A 1 225 ? -25.929 0.246 35.202 1.00 96.00 225 THR A C 1
ATOM 1760 O O . THR A 1 225 ? -25.734 -0.781 34.548 1.00 96.00 225 THR A O 1
ATOM 1763 N N . PRO A 1 226 ? -26.981 0.353 36.033 1.00 95.19 226 PRO A N 1
ATOM 1764 C CA . PRO A 1 226 ? -28.049 -0.641 36.052 1.00 95.19 226 PRO A CA 1
ATOM 1765 C C . PRO A 1 226 ? -28.719 -0.762 34.679 1.00 95.19 226 PRO A C 1
ATOM 1767 O O . PRO A 1 226 ? -28.994 0.250 34.034 1.00 95.19 226 PRO A O 1
ATOM 1770 N N . SER A 1 227 ? -28.996 -1.992 34.256 1.00 95.06 227 SER A N 1
ATOM 1771 C CA . SER A 1 227 ? -29.620 -2.320 32.978 1.00 95.06 227 SER A CA 1
ATOM 1772 C C . SER A 1 227 ? -30.805 -3.255 33.202 1.00 95.06 227 SER A C 1
ATOM 1774 O O . SER A 1 227 ? -30.698 -4.242 33.927 1.00 95.06 227 SER A O 1
ATOM 1776 N N . GLY A 1 228 ? -31.943 -2.934 32.587 1.00 92.56 228 GLY A N 1
ATOM 1777 C CA . GLY A 1 228 ? -33.172 -3.714 32.720 1.00 92.56 228 GLY A CA 1
ATOM 1778 C C . GLY A 1 228 ? -33.896 -3.571 34.066 1.00 92.56 228 GLY A C 1
ATOM 1779 O O . GLY A 1 228 ? -33.536 -2.764 34.934 1.00 92.56 228 GLY A O 1
ATOM 1780 N N . ASP A 1 229 ? -34.962 -4.361 34.199 1.00 94.19 229 ASP A N 1
ATOM 1781 C CA . ASP A 1 229 ? -35.849 -4.369 35.360 1.00 94.19 229 ASP A CA 1
ATOM 1782 C C . ASP A 1 229 ? -35.266 -5.174 36.528 1.00 94.19 229 ASP A C 1
ATOM 1784 O O . ASP A 1 229 ? -34.533 -6.147 36.352 1.00 94.19 229 ASP A O 1
ATOM 1788 N N . ILE A 1 230 ? -35.643 -4.785 37.746 1.00 95.56 230 ILE A N 1
ATOM 1789 C CA . ILE A 1 230 ? -35.295 -5.521 38.963 1.00 95.56 230 ILE A CA 1
ATOM 1790 C C . ILE A 1 230 ? -36.177 -6.770 39.056 1.00 95.56 230 ILE A C 1
ATOM 1792 O O . ILE A 1 230 ? -37.405 -6.669 39.067 1.00 95.56 230 ILE A O 1
ATOM 1796 N N . THR A 1 231 ? -35.552 -7.938 39.173 1.00 94.88 231 THR A N 1
ATOM 1797 C CA . THR A 1 231 ? -36.226 -9.244 39.211 1.00 94.88 231 THR A CA 1
ATOM 1798 C C . THR A 1 231 ? -35.662 -10.130 40.326 1.00 94.88 231 THR A C 1
ATOM 1800 O O . THR A 1 231 ? -34.733 -9.734 41.029 1.00 94.88 231 THR A O 1
ATOM 1803 N N . ASP A 1 232 ? -36.280 -11.295 40.552 1.00 95.69 232 ASP A N 1
ATOM 1804 C CA . ASP A 1 232 ? -35.790 -12.345 41.461 1.00 95.69 232 ASP A CA 1
ATOM 1805 C C . ASP A 1 232 ? -35.377 -11.852 42.861 1.00 95.69 232 ASP A C 1
ATOM 1807 O O . ASP A 1 232 ? -34.334 -12.204 43.410 1.00 95.69 232 ASP A O 1
ATOM 1811 N N . CYS A 1 233 ? -36.216 -11.002 43.456 1.00 96.69 233 CYS A N 1
ATOM 1812 C CA . CYS A 1 233 ? -35.980 -10.462 44.789 1.00 96.69 233 CYS A CA 1
ATOM 1813 C C . CYS A 1 233 ? -36.147 -11.520 45.884 1.00 96.69 233 CYS A C 1
ATOM 1815 O O . CYS A 1 233 ? -37.171 -12.201 45.953 1.00 96.69 233 CYS A O 1
ATOM 1817 N N . SER A 1 234 ? -35.178 -11.581 46.797 1.00 96.25 234 SER A N 1
ATOM 1818 C CA . SER A 1 234 ? -35.295 -12.321 48.049 1.00 96.25 234 SER A CA 1
ATOM 1819 C C . SER A 1 234 ? -36.413 -11.759 48.928 1.00 96.25 234 SER A C 1
ATOM 1821 O O . SER A 1 234 ? -36.823 -10.604 48.789 1.00 96.25 234 SER A O 1
ATOM 1823 N N . ASP A 1 235 ? -36.832 -12.537 49.924 1.00 95.88 235 ASP A N 1
ATOM 1824 C CA . ASP A 1 235 ? -37.672 -12.014 50.995 1.00 95.88 235 ASP A CA 1
ATOM 1825 C C . ASP A 1 235 ? -36.959 -10.888 51.762 1.00 95.88 235 ASP A C 1
ATOM 1827 O O . ASP A 1 235 ? -35.726 -10.836 51.859 1.00 95.88 235 ASP A O 1
ATOM 1831 N N . TRP A 1 236 ? -37.755 -9.985 52.334 1.00 96.00 236 TRP A N 1
ATOM 1832 C CA . TRP A 1 236 ? -37.258 -8.924 53.202 1.00 96.00 236 TRP A CA 1
ATOM 1833 C C . TRP A 1 236 ? -36.757 -9.494 54.531 1.00 96.00 236 TRP A C 1
ATOM 1835 O O . TRP A 1 236 ? -37.508 -10.145 55.257 1.00 96.00 236 TRP A O 1
ATOM 1845 N N . SER A 1 237 ? -35.518 -9.168 54.892 1.00 93.75 237 SER A N 1
ATOM 1846 C CA . SER A 1 237 ? -34.870 -9.598 56.131 1.00 93.75 237 SER A CA 1
ATOM 1847 C C . SER A 1 237 ? -34.384 -8.392 56.943 1.00 93.75 237 SER A C 1
ATOM 1849 O O . SER A 1 237 ? -33.903 -7.429 56.347 1.00 93.75 237 SER A O 1
ATOM 1851 N N . PRO A 1 238 ? -34.469 -8.401 58.287 1.00 93.06 238 PRO A N 1
ATOM 1852 C CA . PRO A 1 238 ? -35.058 -9.440 59.145 1.00 93.06 238 PRO A CA 1
ATOM 1853 C C . PRO A 1 238 ? -36.585 -9.552 59.022 1.00 93.06 238 PRO A C 1
ATOM 1855 O O . PRO A 1 238 ? -37.255 -8.563 58.739 1.00 93.06 238 PRO A O 1
ATOM 1858 N N . ASP A 1 239 ? -37.160 -10.728 59.280 1.00 92.88 239 ASP A N 1
ATOM 1859 C CA . ASP A 1 239 ? -38.621 -10.903 59.311 1.00 92.88 239 ASP A CA 1
ATOM 1860 C C . ASP A 1 239 ? -39.230 -10.084 60.473 1.00 92.88 239 ASP A C 1
ATOM 1862 O O . ASP A 1 239 ? -38.729 -10.183 61.601 1.00 92.88 239 ASP A O 1
ATOM 1866 N N . PRO A 1 240 ? -40.307 -9.296 60.275 1.00 92.75 240 PRO A N 1
ATOM 1867 C CA . PRO A 1 240 ? -40.915 -8.512 61.349 1.00 92.75 240 PRO A CA 1
ATOM 1868 C C . PRO A 1 240 ? -41.348 -9.342 62.562 1.00 92.75 240 PRO A C 1
ATOM 1870 O O . PRO A 1 240 ? -41.335 -8.829 63.678 1.00 92.75 240 PRO A O 1
ATOM 1873 N N . SER A 1 241 ? -41.714 -10.611 62.383 1.00 89.75 241 SER A N 1
ATOM 1874 C CA . SER A 1 241 ? -42.090 -11.536 63.465 1.00 89.75 241 SER A CA 1
ATOM 1875 C C . SER A 1 241 ? -40.905 -11.966 64.340 1.00 89.75 241 SER A C 1
ATOM 1877 O O . SER A 1 241 ? -41.095 -12.496 65.437 1.00 89.75 241 SER A O 1
ATOM 1879 N N . SER A 1 242 ? -39.673 -11.703 63.895 1.00 89.94 242 SER A N 1
ATOM 1880 C CA . SER A 1 242 ? -38.456 -11.922 64.681 1.00 89.94 242 SER A CA 1
ATOM 1881 C C . SER A 1 242 ? -38.108 -10.733 65.590 1.00 89.94 242 SER A C 1
ATOM 1883 O O . SER A 1 242 ? -37.406 -10.917 66.589 1.00 89.94 242 SER A O 1
ATOM 1885 N N . ILE A 1 243 ? -38.644 -9.539 65.298 1.00 89.06 243 ILE A N 1
ATOM 1886 C CA . ILE A 1 243 ? -38.345 -8.278 65.991 1.00 89.06 243 ILE A CA 1
ATOM 1887 C C . ILE A 1 243 ? -39.506 -7.865 66.902 1.00 89.06 243 ILE A C 1
ATOM 1889 O O . ILE A 1 243 ? -40.671 -7.928 66.510 1.00 89.06 243 ILE A O 1
ATOM 1893 N N . GLN A 1 244 ? -39.186 -7.422 68.124 1.00 85.50 244 GLN A N 1
ATOM 1894 C CA . GLN A 1 244 ? -40.166 -7.045 69.150 1.00 85.50 244 GLN A CA 1
ATOM 1895 C C . GLN A 1 244 ? -41.178 -6.012 68.640 1.00 85.50 244 GLN A C 1
ATOM 1897 O O . GLN A 1 244 ? -40.795 -5.003 68.038 1.00 85.50 244 GLN A O 1
ATOM 1902 N N . SER A 1 245 ? -42.459 -6.262 68.936 1.00 86.25 245 SER A N 1
ATOM 1903 C CA . SER A 1 245 ? -43.574 -5.387 68.566 1.00 86.25 245 SER A CA 1
ATOM 1904 C C . SER A 1 245 ? -43.294 -3.915 68.885 1.00 86.25 245 SER A C 1
ATOM 1906 O O . SER A 1 245 ? -42.811 -3.591 69.971 1.00 86.25 245 SER A O 1
ATOM 1908 N N . GLY A 1 246 ? -43.555 -3.029 67.921 1.00 85.94 246 GLY A N 1
ATOM 1909 C CA . GLY A 1 246 ? -43.365 -1.579 68.062 1.00 85.94 246 GLY A CA 1
ATOM 1910 C C . GLY A 1 246 ? -41.931 -1.072 67.849 1.00 85.94 246 GLY A C 1
ATOM 1911 O O . GLY A 1 246 ? -41.718 0.138 67.830 1.00 85.94 246 GLY A O 1
ATOM 1912 N N . THR A 1 247 ? -40.949 -1.955 67.643 1.00 90.38 247 THR A N 1
ATOM 1913 C CA . THR A 1 247 ? -39.557 -1.554 67.375 1.00 90.38 247 THR A CA 1
ATOM 1914 C C . THR A 1 247 ? -39.366 -1.254 65.890 1.00 90.38 247 THR A C 1
ATOM 1916 O O . THR A 1 247 ? -39.623 -2.121 65.055 1.00 90.38 247 THR A O 1
ATOM 1919 N N . ALA A 1 248 ? -38.909 -0.048 65.544 1.00 94.31 248 ALA A N 1
ATOM 1920 C CA . ALA A 1 248 ? -38.542 0.299 64.171 1.00 94.31 248 ALA A CA 1
ATOM 1921 C C . ALA A 1 248 ? -37.196 -0.334 63.788 1.00 94.31 248 ALA A C 1
ATOM 1923 O O . ALA A 1 248 ? -36.250 -0.302 64.577 1.00 94.31 248 ALA A O 1
ATOM 1924 N N . PHE A 1 249 ? -37.105 -0.896 62.584 1.00 94.31 249 PHE A N 1
ATOM 1925 C CA . PHE A 1 249 ? -35.871 -1.476 62.060 1.00 94.31 249 PHE A CA 1
ATOM 1926 C C . PHE A 1 249 ? -35.803 -1.386 60.525 1.00 94.31 249 PHE A C 1
ATOM 1928 O O . PHE A 1 249 ? -36.826 -1.250 59.851 1.00 94.31 249 PHE A O 1
ATOM 1935 N N . GLU A 1 250 ? -34.590 -1.453 59.969 1.00 96.75 250 GLU A N 1
ATOM 1936 C CA . GLU A 1 250 ? -34.361 -1.492 58.519 1.00 96.75 250 GLU A CA 1
ATOM 1937 C C . GLU A 1 250 ? -34.424 -2.941 58.021 1.00 96.75 250 GLU A C 1
ATOM 1939 O O . GLU A 1 250 ? -33.741 -3.816 58.556 1.00 96.75 250 GLU A O 1
ATOM 1944 N N . GLN A 1 251 ? -35.238 -3.182 56.994 1.00 96.81 251 GLN A N 1
ATOM 1945 C CA . GLN A 1 251 ? -35.226 -4.418 56.224 1.00 96.81 251 GLN A CA 1
ATOM 1946 C C . GLN A 1 251 ? -34.445 -4.225 54.931 1.00 96.81 251 GLN A C 1
ATOM 1948 O O . GLN A 1 251 ? -34.529 -3.172 54.291 1.00 96.81 251 GLN A O 1
ATOM 1953 N N . THR A 1 252 ? -33.764 -5.284 54.515 1.00 96.62 252 THR A N 1
ATOM 1954 C CA . THR A 1 252 ? -33.104 -5.385 53.220 1.00 96.62 252 THR A CA 1
ATOM 1955 C C . THR A 1 252 ? -33.643 -6.576 52.434 1.00 96.62 252 THR A C 1
ATOM 1957 O O . THR A 1 252 ? -34.035 -7.591 53.009 1.00 96.62 252 THR A O 1
ATOM 1960 N N . GLN A 1 253 ? -33.680 -6.446 51.113 1.00 97.19 253 GLN A N 1
ATOM 1961 C CA . GLN A 1 253 ? -33.829 -7.575 50.195 1.00 97.19 253 GLN A CA 1
ATOM 1962 C C . GLN A 1 253 ? -32.784 -7.439 49.089 1.00 97.19 253 GLN A C 1
ATOM 1964 O O . GLN A 1 253 ? -32.435 -6.318 48.706 1.00 97.19 253 GLN A O 1
ATOM 1969 N N . THR A 1 254 ? -32.306 -8.567 48.580 1.00 97.00 254 THR A N 1
ATOM 1970 C CA . THR A 1 254 ? -31.384 -8.606 47.441 1.00 97.00 254 THR A CA 1
ATOM 1971 C C . THR A 1 254 ? -32.175 -9.022 46.215 1.00 97.00 254 THR A C 1
ATOM 1973 O O . THR A 1 254 ? -32.914 -9.998 46.277 1.00 97.00 254 THR A O 1
ATOM 1976 N N . CYS A 1 255 ? -32.054 -8.275 45.128 1.00 96.44 255 CYS A N 1
ATOM 1977 C CA . CYS A 1 255 ? -32.681 -8.591 43.851 1.00 96.44 255 CYS A CA 1
ATOM 1978 C C . CYS A 1 255 ? -31.623 -8.698 42.761 1.00 96.44 255 CYS A C 1
ATOM 1980 O O . CYS A 1 255 ? -30.563 -8.075 42.864 1.00 96.44 255 CYS A O 1
ATOM 1982 N N . SER A 1 256 ? -31.944 -9.411 41.691 1.00 96.62 256 SER A N 1
ATOM 1983 C CA . SER A 1 256 ? -31.135 -9.444 40.481 1.00 96.62 256 SER A CA 1
ATOM 1984 C C . SER A 1 256 ? -31.426 -8.221 39.617 1.00 96.62 256 SER A C 1
ATOM 1986 O O . SER A 1 256 ? -32.581 -7.856 39.379 1.00 96.62 256 SER A O 1
ATOM 1988 N N . GLN A 1 257 ? -30.361 -7.569 39.164 1.00 96.50 257 GLN A N 1
ATOM 1989 C CA . GLN A 1 257 ? -30.428 -6.515 38.163 1.00 96.50 257 GLN A CA 1
ATOM 1990 C C . GLN A 1 257 ? -29.113 -6.486 37.392 1.00 96.50 257 GLN A C 1
ATOM 1992 O O . GLN A 1 257 ? -28.044 -6.295 37.982 1.00 96.50 257 GLN A O 1
ATOM 1997 N N . ASP A 1 258 ? -29.199 -6.657 36.078 1.00 96.44 258 ASP A N 1
ATOM 1998 C CA . ASP A 1 258 ? -28.032 -6.619 35.209 1.00 96.44 258 ASP A CA 1
ATOM 1999 C C . ASP A 1 258 ? -27.371 -5.239 35.235 1.00 96.44 258 ASP A C 1
ATOM 2001 O O . ASP A 1 258 ? -27.961 -4.216 35.596 1.00 96.44 258 ASP A O 1
ATOM 2005 N N . LYS A 1 259 ? -26.095 -5.208 34.865 1.00 96.56 259 LYS A N 1
ATOM 2006 C CA . LYS A 1 259 ? -25.325 -3.979 34.704 1.00 96.56 259 LYS A CA 1
ATOM 2007 C C . LYS A 1 259 ? -24.789 -3.918 33.287 1.00 96.56 259 LYS A C 1
ATOM 2009 O O . LYS A 1 259 ? -24.322 -4.923 32.755 1.00 96.56 259 LYS A O 1
ATOM 2014 N N . SER A 1 260 ? -24.823 -2.730 32.701 1.00 97.00 260 SER A N 1
ATOM 2015 C CA . SER A 1 260 ? -24.234 -2.429 31.400 1.00 97.00 260 SER A CA 1
ATOM 2016 C C . SER A 1 260 ? -23.107 -1.415 31.540 1.00 97.00 260 SER A C 1
ATOM 2018 O O . SER A 1 260 ? -23.175 -0.520 32.380 1.00 97.00 260 SER A O 1
ATOM 2020 N N . ARG A 1 261 ? -22.084 -1.525 30.699 1.00 97.19 261 ARG A N 1
ATOM 2021 C CA . ARG A 1 261 ? -21.143 -0.436 30.423 1.00 97.19 261 ARG A CA 1
ATOM 2022 C C . ARG A 1 261 ? -20.829 -0.412 28.937 1.00 97.19 261 ARG A C 1
ATOM 2024 O O . ARG A 1 261 ? -20.841 -1.464 28.301 1.00 97.19 261 ARG A O 1
ATOM 2031 N N . THR A 1 262 ? -20.475 0.751 28.421 1.00 97.50 262 THR A N 1
ATOM 2032 C CA . THR A 1 262 ? -20.107 0.925 27.016 1.00 97.50 262 THR A CA 1
ATOM 2033 C C . THR A 1 262 ? -18.592 1.010 26.895 1.00 97.50 262 THR A C 1
ATOM 2035 O O . THR A 1 262 ? -17.936 1.725 27.656 1.00 97.50 262 THR A O 1
ATOM 2038 N N . TRP A 1 263 ? -18.028 0.257 25.958 1.00 98.12 263 TRP A N 1
ATOM 2039 C CA . TRP A 1 263 ? -16.646 0.389 25.516 1.00 98.12 263 TRP A CA 1
ATOM 2040 C C . TRP A 1 263 ? -16.588 1.279 24.284 1.00 98.12 263 TRP A C 1
ATOM 2042 O O . TRP A 1 263 ? -17.261 0.999 23.295 1.00 98.12 263 TRP A O 1
ATOM 2052 N N . THR A 1 264 ? -15.729 2.291 24.326 1.00 98.12 264 THR A N 1
ATOM 2053 C CA . THR A 1 264 ? -15.465 3.204 23.213 1.00 98.12 264 THR A CA 1
ATOM 2054 C C . THR A 1 264 ? -14.003 3.075 22.799 1.00 98.12 264 THR A C 1
ATOM 2056 O O . THR A 1 264 ? -13.096 3.155 23.636 1.00 98.12 264 THR A O 1
ATOM 2059 N N . TYR A 1 265 ? -13.771 2.877 21.500 1.00 98.38 265 TYR A N 1
ATOM 2060 C CA . TYR A 1 265 ? -12.437 2.740 20.918 1.00 98.38 265 TYR A CA 1
ATOM 2061 C C . TYR A 1 265 ? -12.106 3.956 20.073 1.00 98.38 265 TYR A C 1
ATOM 2063 O O . TYR A 1 265 ? -12.855 4.284 19.149 1.00 98.38 265 TYR A O 1
ATOM 2071 N N . THR A 1 266 ? -10.973 4.597 20.355 1.00 98.06 266 THR A N 1
ATOM 2072 C CA . THR A 1 266 ? -10.556 5.810 19.646 1.00 98.06 266 THR A CA 1
ATOM 2073 C C . THR A 1 266 ? -9.153 5.711 19.065 1.00 98.06 266 THR A C 1
ATOM 2075 O O . THR A 1 266 ? -8.264 5.063 19.622 1.00 98.06 266 THR A O 1
ATOM 2078 N N . THR A 1 267 ? -8.943 6.378 17.931 1.00 97.50 267 THR A N 1
ATOM 2079 C CA . THR A 1 267 ? -7.626 6.571 17.312 1.00 97.50 267 THR A CA 1
ATOM 2080 C C . THR A 1 267 ? -7.544 7.994 16.766 1.00 97.50 267 THR A C 1
ATOM 2082 O O . THR A 1 267 ? -8.501 8.481 16.177 1.00 97.50 267 THR A O 1
ATOM 2085 N N . GLY A 1 268 ? -6.459 8.719 17.049 1.00 93.81 268 GLY A N 1
ATOM 2086 C CA . GLY A 1 268 ? -6.331 10.128 16.639 1.00 93.81 268 GLY A CA 1
ATOM 2087 C C . GLY A 1 268 ? -7.388 11.092 17.211 1.00 93.81 268 GLY A C 1
ATOM 2088 O O . GLY A 1 268 ? -7.433 12.241 16.792 1.00 93.81 268 GLY A O 1
ATOM 2089 N N . GLY A 1 269 ? -8.211 10.652 18.170 1.00 92.81 269 GLY A N 1
ATOM 2090 C CA . GLY A 1 269 ? -9.352 11.405 18.709 1.00 92.81 269 GLY A CA 1
ATOM 2091 C C . GLY A 1 269 ? -10.713 10.980 18.147 1.00 92.81 269 GLY A C 1
ATOM 2092 O O . GLY A 1 269 ? -11.730 11.283 18.765 1.00 92.81 269 GLY A O 1
ATOM 2093 N N . ASP A 1 270 ? -10.741 10.220 17.052 1.00 97.00 270 ASP A N 1
ATOM 2094 C CA . ASP A 1 270 ? -11.972 9.751 16.417 1.00 97.00 270 ASP A CA 1
ATOM 2095 C C . ASP A 1 270 ? -12.422 8.404 16.984 1.00 97.00 270 ASP A C 1
ATOM 2097 O O . ASP A 1 270 ? -11.605 7.511 17.225 1.00 97.00 270 ASP A O 1
ATOM 2101 N N . VAL A 1 271 ? -13.735 8.241 17.169 1.00 97.56 271 VAL A N 1
ATOM 2102 C CA . VAL A 1 271 ? -14.349 6.969 17.573 1.00 97.56 271 VAL A CA 1
ATOM 2103 C C . VAL A 1 271 ? -14.411 6.032 16.369 1.00 97.56 271 VAL A C 1
ATOM 2105 O O . VAL A 1 271 ? -15.029 6.354 15.357 1.00 97.56 271 VAL A O 1
ATOM 2108 N N . ILE A 1 272 ? -13.790 4.856 16.485 1.00 96.94 272 ILE A N 1
ATOM 2109 C CA . ILE A 1 272 ? -13.753 3.842 15.415 1.00 96.94 272 ILE A CA 1
ATOM 2110 C C . ILE A 1 272 ? -14.712 2.676 15.651 1.00 96.94 272 ILE A C 1
ATOM 2112 O O . ILE A 1 272 ? -15.045 1.956 14.712 1.00 96.94 272 ILE A O 1
ATOM 2116 N N . HIS A 1 273 ? -15.110 2.447 16.901 1.00 97.56 273 HIS A N 1
ATOM 2117 C CA . HIS A 1 273 ? -16.018 1.374 17.284 1.00 97.56 273 HIS A CA 1
ATOM 2118 C C . HIS A 1 273 ? -16.570 1.632 18.688 1.00 97.56 273 HIS A C 1
ATOM 2120 O O . HIS A 1 273 ? -15.884 2.231 19.519 1.00 97.56 273 HIS A O 1
ATOM 2126 N N . GLU A 1 274 ? -17.764 1.114 18.958 1.00 97.38 274 GLU A N 1
ATOM 2127 C CA . GLU A 1 274 ? -18.359 1.055 20.290 1.00 97.38 274 GLU A CA 1
ATOM 2128 C C . GLU A 1 274 ? -19.095 -0.270 20.467 1.00 97.38 274 GLU A C 1
ATOM 2130 O O . GLU A 1 274 ? -19.642 -0.811 19.502 1.00 97.38 274 GLU A O 1
ATOM 2135 N N . HIS A 1 275 ? -19.109 -0.793 21.690 1.00 95.88 275 HIS A N 1
ATOM 2136 C CA . HIS A 1 275 ? -19.964 -1.924 22.031 1.00 95.88 275 HIS A CA 1
ATOM 2137 C C . HIS A 1 275 ? -20.385 -1.885 23.501 1.00 95.88 275 HIS A C 1
ATOM 2139 O O . HIS A 1 275 ? -19.650 -1.390 24.357 1.00 95.88 275 HIS A O 1
ATOM 2145 N N . ASP A 1 276 ? -21.545 -2.467 23.798 1.00 95.31 276 ASP A N 1
ATOM 2146 C CA . ASP A 1 276 ? -22.033 -2.614 25.165 1.00 95.31 276 ASP A CA 1
ATOM 2147 C C . ASP A 1 276 ? -21.642 -3.969 25.748 1.00 95.31 276 ASP A C 1
ATOM 2149 O O . ASP A 1 276 ? -21.816 -5.023 25.133 1.00 95.31 276 ASP A O 1
ATOM 2153 N N . GLN A 1 277 ? -21.141 -3.936 26.977 1.00 95.38 277 GLN A N 1
ATOM 2154 C CA . GLN A 1 277 ? -20.883 -5.113 27.784 1.00 95.38 277 GLN A CA 1
ATOM 2155 C C . GLN A 1 277 ? -21.967 -5.232 28.853 1.00 95.38 277 GLN A C 1
ATOM 2157 O O . GLN A 1 277 ? -22.164 -4.306 29.638 1.00 95.38 277 GLN A O 1
ATOM 2162 N N . LEU A 1 278 ? -22.613 -6.395 28.920 1.00 95.25 278 LEU A N 1
ATOM 2163 C CA . LEU A 1 278 ? -23.607 -6.741 29.935 1.00 95.25 278 LEU A CA 1
ATOM 2164 C C . LEU A 1 278 ? -23.035 -7.767 30.914 1.00 95.25 278 LEU A C 1
ATOM 2166 O O . LEU A 1 278 ? -22.359 -8.714 30.506 1.00 95.25 278 LEU A O 1
ATOM 2170 N N . ILE A 1 279 ? -23.314 -7.584 32.202 1.00 96.06 279 ILE A N 1
ATOM 2171 C CA . ILE A 1 279 ? -23.036 -8.570 33.250 1.00 96.06 279 ILE A CA 1
ATOM 2172 C C . ILE A 1 279 ? -24.243 -8.722 34.166 1.00 96.06 279 ILE A C 1
ATOM 2174 O O . ILE A 1 279 ? -24.971 -7.760 34.406 1.00 96.06 279 ILE A O 1
ATOM 2178 N N . ALA A 1 280 ? -24.386 -9.911 34.747 1.00 95.06 280 ALA A N 1
ATOM 2179 C CA . ALA A 1 280 ? -25.308 -10.121 35.851 1.00 95.06 280 ALA A CA 1
ATOM 2180 C C . ALA A 1 280 ? -24.887 -9.279 37.063 1.00 95.06 280 ALA A C 1
ATOM 2182 O O . ALA A 1 280 ? -23.696 -9.158 37.378 1.00 95.06 280 ALA A O 1
ATOM 2183 N N . GLY A 1 281 ? -25.866 -8.705 37.754 1.00 93.44 281 GLY A N 1
ATOM 2184 C CA . GLY A 1 281 ? -25.643 -7.901 38.945 1.00 93.44 281 GLY A CA 1
ATOM 2185 C C . GLY A 1 281 ? -26.723 -8.100 39.999 1.00 93.44 281 GLY A C 1
ATOM 2186 O O . GLY A 1 281 ? -27.733 -8.771 39.788 1.00 93.44 281 GLY A O 1
ATOM 2187 N N . GLU A 1 282 ? -26.485 -7.490 41.155 1.00 94.06 282 GLU A N 1
ATOM 2188 C CA . GLU A 1 282 ? -27.421 -7.468 42.271 1.00 94.06 282 GLU A CA 1
ATOM 2189 C C . GLU A 1 282 ? -27.640 -6.033 42.749 1.00 94.06 282 GLU A C 1
ATOM 2191 O O . GLU A 1 282 ? -26.729 -5.192 42.708 1.00 94.06 282 GLU A O 1
ATOM 2196 N N . VAL A 1 283 ? -28.852 -5.778 43.237 1.00 95.88 283 VAL A N 1
ATOM 2197 C CA . VAL A 1 283 ? -29.260 -4.532 43.883 1.00 95.88 283 VAL A CA 1
ATOM 2198 C C . VAL A 1 283 ? -29.875 -4.837 45.245 1.00 95.88 283 VAL A C 1
ATOM 2200 O O . VAL A 1 283 ? -30.655 -5.776 45.402 1.00 95.88 283 VAL A O 1
ATOM 2203 N N . ILE A 1 284 ? -29.511 -4.038 46.249 1.00 95.44 284 ILE A N 1
ATOM 2204 C CA . ILE A 1 284 ? -30.038 -4.162 47.609 1.00 95.44 284 ILE A CA 1
ATOM 2205 C C . ILE A 1 284 ? -31.066 -3.060 47.828 1.00 95.44 284 ILE A C 1
ATOM 2207 O O . ILE A 1 284 ? -30.719 -1.881 47.918 1.00 95.44 284 ILE A O 1
ATOM 2211 N N . ASN A 1 285 ? -32.326 -3.457 47.970 1.00 95.38 285 ASN A N 1
ATOM 2212 C CA . ASN A 1 285 ? -33.394 -2.541 48.344 1.00 95.38 285 ASN A CA 1
ATOM 2213 C C . ASN A 1 285 ? -33.476 -2.444 49.866 1.00 95.38 285 ASN A C 1
ATOM 2215 O O . ASN A 1 285 ? -33.274 -3.429 50.577 1.00 95.38 285 ASN A O 1
ATOM 2219 N N . LYS A 1 286 ? -33.804 -1.251 50.363 1.00 96.12 286 LYS A N 1
ATOM 2220 C CA . LYS A 1 286 ? -33.944 -0.959 51.793 1.00 96.12 286 LYS A CA 1
ATOM 2221 C C . LYS A 1 286 ? -35.313 -0.368 52.081 1.00 96.12 286 LYS A C 1
ATOM 2223 O O . LYS A 1 286 ? -35.789 0.475 51.324 1.00 96.12 286 LYS A O 1
ATOM 2228 N N . ARG A 1 287 ? -35.928 -0.767 53.194 1.00 96.44 287 ARG A N 1
ATOM 2229 C CA . ARG A 1 287 ? -37.153 -0.136 53.705 1.00 96.44 287 ARG A CA 1
ATOM 2230 C C . ARG A 1 287 ? -37.182 -0.126 55.226 1.00 96.44 287 ARG A C 1
ATOM 2232 O O . ARG A 1 287 ? -36.563 -0.967 55.867 1.00 96.44 287 ARG A O 1
ATOM 2239 N N . GLN A 1 288 ? -37.942 0.800 55.801 1.00 96.31 288 GLN A N 1
ATOM 2240 C CA . GLN A 1 288 ? -38.254 0.783 57.230 1.00 96.31 288 GLN A CA 1
ATOM 2241 C C . GLN A 1 288 ? -39.443 -0.146 57.500 1.00 96.31 288 GLN A C 1
ATOM 2243 O O . GLN A 1 288 ? -40.404 -0.163 56.729 1.00 96.31 288 GLN A O 1
ATOM 2248 N N . ALA A 1 289 ? -39.383 -0.898 58.597 1.00 94.50 289 ALA A N 1
ATOM 2249 C CA . ALA A 1 289 ? -40.451 -1.771 59.073 1.00 94.50 289 ALA A CA 1
ATOM 2250 C C . ALA A 1 289 ? -40.595 -1.680 60.600 1.00 94.50 289 ALA A C 1
ATOM 2252 O O . ALA A 1 289 ? -39.719 -1.173 61.303 1.00 94.50 289 ALA A O 1
ATOM 2253 N N . THR A 1 290 ? -41.714 -2.176 61.124 1.00 93.31 290 THR A N 1
ATOM 2254 C CA . THR A 1 290 ? -41.966 -2.268 62.567 1.00 93.31 290 THR A CA 1
ATOM 2255 C C . THR A 1 290 ? -42.084 -3.729 62.964 1.00 93.31 290 THR A C 1
ATOM 2257 O O . THR A 1 290 ? -42.761 -4.503 62.287 1.00 93.31 290 THR A O 1
ATOM 2260 N N . GLY A 1 291 ? -41.407 -4.111 64.048 1.00 90.56 291 GLY A N 1
ATOM 2261 C CA . GLY A 1 291 ? -41.492 -5.455 64.606 1.00 90.56 291 GLY A CA 1
ATOM 2262 C C . GLY A 1 291 ? -42.934 -5.826 64.945 1.00 90.56 291 GLY A C 1
ATOM 2263 O O . GLY A 1 291 ? -43.738 -4.968 65.312 1.00 90.56 291 GLY A O 1
ATOM 2264 N N . SER A 1 292 ? -43.253 -7.108 64.813 1.00 87.12 292 SER A N 1
ATOM 2265 C CA . SER A 1 292 ? -44.571 -7.692 65.095 1.00 87.12 292 SER A CA 1
ATOM 2266 C C . SER A 1 292 ? -44.486 -8.888 66.041 1.00 87.12 292 SER A C 1
ATOM 2268 O O . SER A 1 292 ? -45.495 -9.538 66.311 1.00 87.12 292 SER A O 1
ATOM 2270 N N . LYS A 1 293 ? -43.293 -9.186 66.579 1.00 85.25 293 LYS A N 1
ATOM 2271 C CA . LYS A 1 293 ? -43.122 -10.239 67.574 1.00 85.25 293 LYS A CA 1
ATOM 2272 C C . LYS A 1 293 ? -43.891 -9.869 68.833 1.00 85.25 293 LYS A C 1
ATOM 2274 O O . LYS A 1 293 ? -43.492 -8.981 69.592 1.00 85.25 293 LYS A O 1
ATOM 2279 N N . VAL A 1 294 ? -44.991 -10.575 69.035 1.00 77.75 294 VAL A N 1
ATOM 2280 C CA . VAL A 1 294 ? -45.799 -10.499 70.244 1.00 77.75 294 VAL A CA 1
ATOM 2281 C C . VAL A 1 294 ? -45.048 -11.221 71.352 1.00 77.75 294 VAL A C 1
ATOM 2283 O O . VAL A 1 294 ? -44.681 -12.389 71.212 1.00 77.75 294 VAL A O 1
ATOM 2286 N N . SER A 1 295 ? -44.830 -10.526 72.462 1.00 69.31 295 SER A N 1
ATOM 2287 C CA . SER A 1 295 ? -44.357 -11.160 73.689 1.00 69.31 295 SER A CA 1
ATOM 2288 C C . SER A 1 295 ? -45.571 -11.406 74.574 1.00 69.31 295 SER A C 1
ATOM 2290 O O . SER A 1 295 ? -46.329 -10.486 74.863 1.00 69.31 295 SER A O 1
ATOM 2292 N N . ALA A 1 296 ? -45.792 -12.652 74.986 1.00 75.31 296 ALA A N 1
ATOM 2293 C CA . ALA A 1 296 ? -46.845 -12.965 75.939 1.00 75.31 296 ALA A CA 1
ATOM 2294 C C . ALA A 1 296 ? -46.264 -12.943 77.355 1.00 75.31 296 ALA A C 1
ATOM 2296 O O . ALA A 1 296 ? -45.221 -13.547 77.622 1.00 75.31 296 ALA A O 1
ATOM 2297 N N . VAL A 1 297 ? -46.937 -12.240 78.264 1.00 76.75 297 VAL A N 1
ATOM 2298 C CA . VAL A 1 297 ? -46.544 -12.168 79.675 1.00 76.75 297 VAL A CA 1
ATOM 2299 C C . VAL A 1 297 ? -47.677 -12.607 80.589 1.00 76.75 297 VAL A C 1
ATOM 2301 O O . VAL A 1 297 ? -48.861 -12.437 80.288 1.00 76.75 297 VAL A O 1
ATOM 2304 N N . TRP A 1 298 ? -47.314 -13.179 81.734 1.00 79.38 298 TRP A N 1
ATOM 2305 C CA . TRP A 1 298 ? -48.266 -13.488 82.792 1.00 79.38 298 TRP A CA 1
ATOM 2306 C C . TRP A 1 298 ? -48.761 -12.200 83.445 1.00 79.38 298 TRP A C 1
ATOM 2308 O O . TRP A 1 298 ? -47.987 -11.508 84.107 1.00 79.38 298 TRP A O 1
ATOM 2318 N N . VAL A 1 299 ? -50.061 -11.930 83.339 1.00 77.81 299 VAL A N 1
ATOM 2319 C CA . VAL A 1 299 ? -50.749 -10.905 84.129 1.00 77.81 299 VAL A CA 1
ATOM 2320 C C . VAL A 1 299 ? -51.465 -11.586 85.287 1.00 77.81 299 VAL A C 1
ATOM 2322 O O . VAL A 1 299 ? -52.310 -12.462 85.088 1.00 77.81 299 VAL A O 1
ATOM 2325 N N . ARG A 1 300 ? -51.105 -11.210 86.517 1.00 81.19 300 ARG A N 1
ATOM 2326 C CA . ARG A 1 300 ? -51.747 -11.714 87.738 1.00 81.19 300 ARG A CA 1
ATOM 2327 C C . ARG A 1 300 ? -52.897 -10.803 88.165 1.00 81.19 300 ARG A C 1
ATOM 2329 O O . ARG A 1 300 ? -52.743 -9.589 88.210 1.00 81.19 300 ARG A O 1
ATOM 2336 N N . SER A 1 301 ? -54.007 -11.405 88.571 1.00 75.00 301 SER A N 1
ATOM 2337 C CA . SER A 1 301 ? -55.097 -10.741 89.290 1.00 75.00 301 SER A CA 1
ATOM 2338 C C . SER A 1 301 ? -55.446 -11.552 90.533 1.00 75.00 301 SER A C 1
ATOM 2340 O O . SER A 1 301 ? -55.457 -12.783 90.479 1.00 75.00 301 SER A O 1
ATOM 2342 N N . SER A 1 302 ? -55.706 -10.875 91.648 1.00 75.62 302 SER A N 1
ATOM 2343 C CA . SER A 1 302 ? -56.115 -11.508 92.904 1.00 75.62 302 SER A CA 1
ATOM 2344 C C . SER A 1 302 ? -57.515 -11.044 93.271 1.00 75.62 302 SER A C 1
ATOM 2346 O O . SER A 1 302 ? -57.811 -9.852 93.215 1.00 75.62 302 SER A O 1
ATOM 2348 N N . THR A 1 303 ? -58.371 -11.977 93.670 1.00 73.50 303 THR A N 1
ATOM 2349 C CA . THR A 1 303 ? -59.704 -11.684 94.200 1.00 73.50 303 THR A CA 1
ATOM 2350 C C . THR A 1 303 ? -59.832 -12.294 95.589 1.00 73.50 303 THR A C 1
ATOM 2352 O O . THR A 1 303 ? -59.571 -13.484 95.770 1.00 73.50 303 THR A O 1
ATOM 2355 N N . LEU A 1 304 ? -60.220 -11.469 96.561 1.00 71.69 304 LEU A N 1
ATOM 2356 C CA . LEU A 1 304 ? -60.447 -11.872 97.946 1.00 71.69 304 LEU A CA 1
ATOM 2357 C C . LEU A 1 304 ? -61.909 -12.294 98.125 1.00 71.69 304 LEU A C 1
ATOM 2359 O O . LEU A 1 304 ? -62.817 -11.532 97.790 1.00 71.69 304 LEU A O 1
ATOM 2363 N N . TYR A 1 305 ? -62.133 -13.480 98.681 1.00 68.62 305 TYR A N 1
ATOM 2364 C CA . TYR A 1 305 ? -63.456 -13.993 99.021 1.00 68.62 305 TYR A CA 1
ATOM 2365 C C . TYR A 1 305 ? -63.612 -14.125 100.547 1.00 68.62 305 TYR A C 1
ATOM 2367 O O . TYR A 1 305 ? -62.698 -14.626 101.206 1.00 68.62 305 TYR A O 1
ATOM 2375 N N . PRO A 1 306 ? -64.755 -13.713 101.127 1.00 62.22 306 PRO A N 1
ATOM 2376 C CA . PRO A 1 306 ? -64.974 -13.685 102.577 1.00 62.22 306 PRO A CA 1
ATOM 2377 C C . PRO A 1 306 ? -65.462 -15.028 103.164 1.00 62.22 306 PRO A C 1
ATOM 2379 O O . PRO A 1 306 ? -66.296 -15.036 104.065 1.00 62.22 306 PRO A O 1
ATOM 2382 N N . PHE A 1 307 ? -65.002 -16.167 102.639 1.00 63.22 307 PHE A N 1
ATOM 2383 C CA . PHE A 1 307 ? -65.393 -17.500 103.117 1.00 63.22 307 PHE A CA 1
ATOM 2384 C C . PHE A 1 307 ? -64.215 -18.484 103.136 1.00 63.22 307 PHE A C 1
ATOM 2386 O O . PHE A 1 307 ? -63.232 -18.305 102.420 1.00 63.22 307 PHE A O 1
ATOM 2393 N N . ASP A 1 308 ? -64.346 -19.544 103.939 1.00 59.28 308 ASP A N 1
ATOM 2394 C CA . ASP A 1 308 ? -63.345 -20.602 104.124 1.00 59.28 308 ASP A CA 1
ATOM 2395 C C . ASP A 1 308 ? -63.121 -21.430 102.837 1.00 59.28 308 ASP A C 1
ATOM 2397 O O . ASP A 1 308 ? -64.069 -21.927 102.210 1.00 59.28 308 ASP A O 1
ATOM 2401 N N . CYS A 1 309 ? -61.848 -21.601 102.453 1.00 55.31 309 CYS A N 1
ATOM 2402 C CA . CYS A 1 309 ? -61.414 -22.289 101.236 1.00 55.31 309 CYS A CA 1
ATOM 2403 C C . CYS A 1 309 ? -61.840 -23.771 101.174 1.00 55.31 309 CYS A C 1
ATOM 2405 O O . CYS A 1 309 ? -61.898 -24.333 100.077 1.00 55.31 309 CYS A O 1
ATOM 2407 N N . GLY A 1 310 ? -62.180 -24.407 102.304 1.00 53.38 310 GLY A N 1
ATOM 2408 C CA . GLY A 1 310 ? -62.648 -25.802 102.338 1.00 53.38 310 GLY A CA 1
ATOM 2409 C C . GLY A 1 310 ? -63.948 -26.056 101.554 1.00 53.38 310 GLY A C 1
ATOM 2410 O O . GLY A 1 310 ? -64.165 -27.157 101.038 1.00 53.38 310 GLY A O 1
ATOM 2411 N N . THR A 1 311 ? -64.786 -25.027 101.385 1.00 51.34 311 THR A N 1
ATOM 2412 C CA . THR A 1 311 ? -66.106 -25.131 100.728 1.00 51.34 311 THR A CA 1
ATOM 2413 C C . THR A 1 311 ? -66.067 -25.065 99.196 1.00 51.34 311 THR A C 1
ATOM 2415 O O . THR A 1 311 ? -67.023 -25.476 98.535 1.00 51.34 311 THR A O 1
ATOM 2418 N N . LEU A 1 312 ? -64.950 -24.630 98.600 1.00 51.31 312 LEU A N 1
ATOM 2419 C CA . LEU A 1 312 ? -64.803 -24.514 97.141 1.00 51.31 312 LEU A CA 1
ATOM 2420 C C . LEU A 1 312 ? -64.623 -25.865 96.429 1.00 51.31 312 LEU A C 1
ATOM 2422 O O . LEU A 1 312 ? -64.697 -25.919 95.203 1.00 51.31 312 LEU A O 1
ATOM 2426 N N . SER A 1 313 ? -64.408 -26.957 97.168 1.00 45.84 313 SER A N 1
ATOM 2427 C CA . SER A 1 313 ? -64.072 -28.256 96.578 1.00 45.84 313 SER A CA 1
ATOM 2428 C C . SER A 1 313 ? -65.260 -29.081 96.068 1.00 45.84 313 SER A C 1
ATOM 2430 O O . SER A 1 313 ? -65.010 -30.094 95.422 1.00 45.84 313 SER A O 1
ATOM 2432 N N . ASN A 1 314 ? -66.528 -28.694 96.294 1.00 40.94 314 ASN A N 1
ATOM 2433 C CA . ASN A 1 314 ? -67.637 -29.593 95.920 1.00 40.94 314 ASN A CA 1
ATOM 2434 C C . ASN A 1 314 ? -69.004 -28.983 95.543 1.00 40.94 314 ASN A C 1
ATOM 2436 O O . ASN A 1 314 ? -69.976 -29.728 95.456 1.00 40.94 314 ASN A O 1
ATOM 2440 N N . SER A 1 315 ? -69.127 -27.676 95.272 1.00 40.19 315 SER A N 1
ATOM 2441 C CA . SER A 1 315 ? -70.434 -27.104 94.867 1.00 40.19 315 SER A CA 1
ATOM 2442 C C . SER A 1 315 ? -70.430 -26.116 93.694 1.00 40.19 315 SER A C 1
ATOM 2444 O O . SER A 1 315 ? -71.505 -25.691 93.277 1.00 40.19 315 SER A O 1
ATOM 2446 N N . SER A 1 316 ? -69.280 -25.808 93.076 1.00 40.31 316 SER A N 1
ATOM 2447 C CA . SER A 1 316 ? -69.266 -25.120 91.776 1.00 40.31 316 SER A CA 1
ATOM 2448 C C . SER A 1 316 ? -68.591 -25.985 90.715 1.00 40.31 316 SER A C 1
ATOM 2450 O O . SER A 1 316 ? -67.446 -26.415 90.845 1.00 40.31 316 SER A O 1
ATOM 2452 N N . THR A 1 317 ? -69.324 -26.268 89.646 1.00 38.31 317 THR A N 1
ATOM 2453 C CA . THR A 1 317 ? -68.968 -27.146 88.523 1.00 38.31 317 THR A CA 1
ATOM 2454 C C . THR A 1 317 ? -67.834 -26.610 87.632 1.00 38.31 317 THR A C 1
ATOM 2456 O O . THR A 1 317 ? -67.694 -27.046 86.492 1.00 38.31 317 THR A O 1
ATOM 2459 N N . THR A 1 318 ? -66.975 -25.708 88.123 1.00 40.66 318 THR A N 1
ATOM 2460 C CA . THR A 1 318 ? -66.014 -24.997 87.260 1.00 40.66 318 THR A CA 1
ATOM 2461 C C . THR A 1 318 ? -64.602 -24.806 87.814 1.00 40.66 318 THR A C 1
ATOM 2463 O O . THR A 1 318 ? -63.755 -24.296 87.080 1.00 40.66 318 THR A O 1
ATOM 2466 N N . ILE A 1 319 ? -64.275 -25.224 89.046 1.00 44.62 319 ILE A N 1
ATOM 2467 C CA . ILE A 1 319 ? -62.930 -24.991 89.612 1.00 44.62 319 ILE A CA 1
ATOM 2468 C C . ILE A 1 319 ? -62.305 -26.290 90.142 1.00 44.62 319 ILE A C 1
ATOM 2470 O O . ILE A 1 319 ? -62.350 -26.596 91.327 1.00 44.62 319 ILE A O 1
ATOM 2474 N N . LYS A 1 320 ? -61.656 -27.055 89.255 1.00 43.09 320 LYS A N 1
ATOM 2475 C CA . LYS A 1 320 ? -60.720 -28.117 89.663 1.00 43.09 320 LYS A CA 1
ATOM 2476 C C . LYS A 1 320 ? -59.372 -27.481 90.011 1.00 43.09 320 LYS A C 1
ATOM 2478 O O . LYS A 1 320 ? -58.603 -27.140 89.113 1.00 43.09 320 LYS A O 1
ATOM 2483 N N . VAL A 1 321 ? -59.085 -27.301 91.300 1.00 47.38 321 VAL A N 1
ATOM 2484 C CA . VAL A 1 321 ? -57.787 -26.791 91.772 1.00 47.38 321 VAL A CA 1
ATOM 2485 C C . VAL A 1 321 ? -56.781 -27.943 91.769 1.00 47.38 321 VAL A C 1
ATOM 2487 O O . VAL A 1 321 ? -56.845 -28.843 92.599 1.00 47.38 321 VAL A O 1
ATOM 2490 N N . LYS A 1 322 ? -55.857 -27.941 90.807 1.00 43.97 322 LYS A N 1
ATOM 2491 C CA . LYS A 1 322 ? -54.701 -28.845 90.794 1.00 43.97 322 LYS A CA 1
ATOM 2492 C C . LYS A 1 322 ? -53.553 -28.104 91.479 1.00 43.97 322 LYS A C 1
ATOM 2494 O O . LYS A 1 322 ? -53.147 -27.055 90.985 1.00 43.97 322 LYS A O 1
ATOM 2499 N N . SER A 1 323 ? -53.047 -28.608 92.605 1.00 45.06 323 SER A N 1
ATOM 2500 C CA . SER A 1 323 ? -51.861 -28.052 93.266 1.00 45.06 323 SER A CA 1
ATOM 2501 C C . SER A 1 323 ? -50.649 -28.229 92.346 1.00 45.06 323 SER A C 1
ATOM 2503 O O . SER A 1 323 ? -50.050 -29.303 92.285 1.00 45.06 323 SER A O 1
ATOM 2505 N N . LEU A 1 324 ? -50.329 -27.201 91.566 1.00 46.91 324 LEU A N 1
ATOM 2506 C CA . LEU A 1 324 ? -49.122 -27.151 90.750 1.00 46.91 324 LEU A CA 1
ATOM 2507 C C . LEU A 1 324 ? -48.035 -26.389 91.505 1.00 46.91 324 LEU A C 1
ATOM 2509 O O . LEU A 1 324 ? -48.293 -25.357 92.121 1.00 46.91 324 LEU A O 1
ATOM 2513 N N . SER A 1 325 ? -46.817 -26.913 91.441 1.00 50.19 325 SER A N 1
ATOM 2514 C CA . SER A 1 325 ? -45.603 -26.268 91.925 1.00 50.19 325 SER A CA 1
ATOM 2515 C C . SER A 1 325 ? -45.434 -24.892 91.264 1.00 50.19 325 SER A C 1
ATOM 2517 O O . SER A 1 325 ? -45.456 -24.787 90.042 1.00 50.19 325 SER A O 1
ATOM 2519 N N . SER A 1 326 ? -45.322 -23.861 92.109 1.00 62.41 326 SER A N 1
ATOM 2520 C CA . SER A 1 326 ? -44.994 -22.447 91.838 1.00 62.41 326 SER A CA 1
ATOM 2521 C C . SER A 1 326 ? -45.858 -21.652 90.833 1.00 62.41 326 SER A C 1
ATOM 2523 O O . SER A 1 326 ? -46.064 -22.010 89.675 1.00 62.41 326 SER A O 1
ATOM 2525 N N . MET A 1 327 ? -46.348 -20.489 91.285 1.00 69.31 327 MET A N 1
ATOM 2526 C CA . MET A 1 327 ? -47.071 -19.519 90.453 1.00 69.31 327 MET A CA 1
ATOM 2527 C C . MET A 1 327 ? -46.082 -18.631 89.668 1.00 69.31 327 MET A C 1
ATOM 2529 O O . MET A 1 327 ? -45.197 -18.035 90.286 1.00 69.31 327 MET A O 1
ATOM 2533 N N . PRO A 1 328 ? -46.225 -18.471 88.338 1.00 71.94 328 PRO A N 1
ATOM 2534 C CA . PRO A 1 328 ? -45.285 -17.692 87.518 1.00 71.94 328 PRO A CA 1
ATOM 2535 C C . PRO A 1 328 ? -45.366 -16.189 87.813 1.00 71.94 328 PRO A C 1
ATOM 2537 O O . PRO A 1 328 ? -46.461 -15.693 88.075 1.00 71.94 328 PRO A O 1
ATOM 2540 N N . ALA A 1 329 ? -44.233 -15.473 87.853 1.00 74.25 329 ALA A N 1
ATOM 2541 C CA . ALA A 1 329 ? -44.131 -14.056 88.254 1.00 74.25 329 ALA A CA 1
ATOM 2542 C C . ALA A 1 329 ? -44.946 -13.109 87.353 1.00 74.25 329 ALA A C 1
ATOM 2544 O O . ALA A 1 329 ? -45.075 -13.356 86.156 1.00 74.25 329 ALA A O 1
ATOM 2545 N N . ASN A 1 330 ? -45.490 -12.021 87.910 1.00 77.25 330 ASN A N 1
ATOM 2546 C CA . ASN A 1 330 ? -46.174 -11.006 87.100 1.00 77.25 330 ASN A CA 1
ATOM 2547 C C . ASN A 1 330 ? -45.171 -10.380 86.116 1.00 77.25 330 ASN A C 1
ATOM 2549 O O . ASN A 1 330 ? -44.058 -10.055 86.524 1.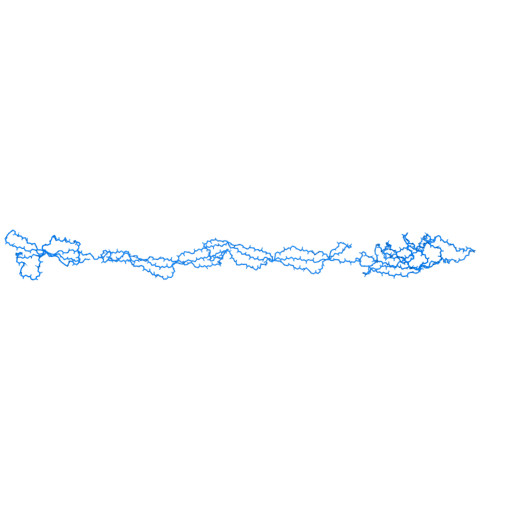00 77.25 330 ASN A O 1
ATOM 2553 N N . GLY A 1 331 ? -45.537 -10.254 84.841 1.00 69.62 331 GLY A N 1
ATOM 2554 C CA . GLY A 1 331 ? -44.651 -9.759 83.780 1.00 69.62 331 GLY A CA 1
ATOM 2555 C C . GLY A 1 331 ? -43.614 -10.769 83.269 1.00 69.62 331 GLY A C 1
ATOM 2556 O O . GLY A 1 331 ? -42.874 -10.456 82.342 1.00 69.62 331 GLY A O 1
ATOM 2557 N N . SER A 1 332 ? -43.546 -11.983 83.831 1.00 76.25 332 SER A N 1
ATOM 2558 C CA . SER A 1 332 ? -42.695 -13.046 83.277 1.00 76.25 332 SER A CA 1
ATOM 2559 C C . SER A 1 332 ? -43.260 -13.602 81.968 1.00 76.25 332 SER A C 1
ATOM 2561 O O . SER A 1 332 ? -44.479 -13.662 81.798 1.00 76.25 332 SER A O 1
ATOM 2563 N N . SER A 1 333 ? -42.371 -14.025 81.062 1.00 74.56 333 SER A N 1
ATOM 2564 C CA . SER A 1 333 ? -42.732 -14.655 79.784 1.00 74.56 333 SER A CA 1
ATOM 2565 C C . SER A 1 333 ? -43.645 -15.869 79.990 1.00 74.56 333 SER A C 1
ATOM 2567 O O . SER A 1 333 ? -43.451 -16.663 80.919 1.00 74.56 333 SER A O 1
ATOM 2569 N N . CYS A 1 334 ? -44.652 -16.005 79.133 1.00 70.81 334 CYS A N 1
ATOM 2570 C CA . CYS A 1 334 ? -45.611 -17.098 79.169 1.00 70.81 334 CYS A CA 1
ATOM 2571 C C . CYS A 1 334 ? -45.830 -17.713 77.787 1.00 70.81 334 CYS A C 1
ATOM 2573 O O . CYS A 1 334 ? -45.655 -17.061 76.763 1.00 70.81 334 CYS A O 1
ATOM 2575 N N . ASP A 1 335 ? -46.218 -18.988 77.773 1.00 69.69 335 ASP A N 1
ATOM 2576 C CA . ASP A 1 335 ? -46.674 -19.669 76.564 1.00 69.69 335 ASP A CA 1
ATOM 2577 C C . ASP A 1 335 ? -48.175 -19.373 76.367 1.00 69.69 335 ASP A C 1
ATOM 2579 O O . ASP A 1 335 ? -48.977 -19.755 77.231 1.00 69.69 335 ASP A O 1
ATOM 2583 N N . PRO A 1 336 ? -48.577 -18.706 75.268 1.00 66.38 336 PRO A N 1
ATOM 2584 C CA . PRO A 1 336 ? -49.971 -1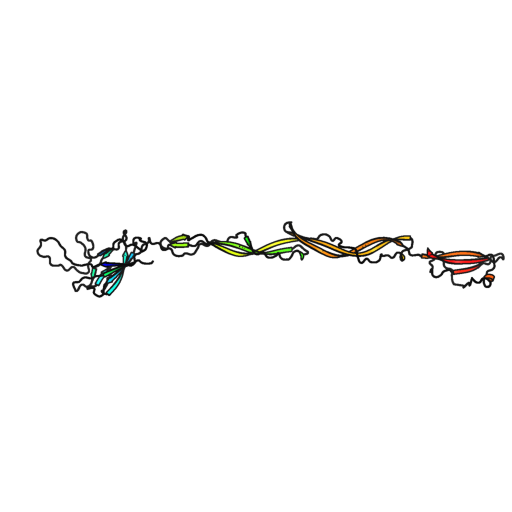8.350 75.007 1.00 66.38 336 PRO A CA 1
ATOM 2585 C C . PRO A 1 336 ? -50.897 -19.558 74.802 1.00 66.38 336 PRO A C 1
ATOM 2587 O O . PRO A 1 336 ? -52.110 -19.394 74.891 1.00 66.38 336 PRO A O 1
ATOM 2590 N N . SER A 1 337 ? -50.375 -20.777 74.604 1.00 66.38 337 SER A N 1
ATOM 2591 C CA . SER A 1 337 ? -51.193 -22.002 74.614 1.00 66.38 337 SER A CA 1
ATOM 2592 C C . SER A 1 337 ? -51.740 -22.357 76.008 1.00 66.38 337 SER A C 1
ATOM 2594 O O . SER A 1 337 ? -52.685 -23.141 76.141 1.00 66.38 337 SER A O 1
ATOM 2596 N N . VAL A 1 338 ? -51.192 -21.753 77.071 1.00 66.62 338 VAL A N 1
ATOM 2597 C CA . VAL A 1 338 ? -51.648 -21.933 78.452 1.00 66.62 338 VAL A CA 1
ATOM 2598 C C . VAL A 1 338 ? -52.594 -20.791 78.834 1.00 66.62 338 VAL A C 1
ATOM 2600 O O . VAL A 1 338 ? -52.195 -19.796 79.435 1.00 66.62 338 VAL A O 1
ATOM 2603 N N . ASN A 1 339 ? -53.883 -20.967 78.528 1.00 59.97 339 ASN A N 1
ATOM 2604 C CA . ASN A 1 339 ? -54.908 -19.918 78.655 1.00 59.97 339 ASN A CA 1
ATOM 2605 C C . ASN A 1 339 ? -55.040 -19.295 80.063 1.00 59.97 339 ASN A C 1
ATOM 2607 O O . ASN A 1 339 ? -55.340 -18.110 80.184 1.00 59.97 339 ASN A O 1
ATOM 2611 N N . ALA A 1 340 ? -54.843 -20.062 81.144 1.00 68.94 340 ALA A N 1
ATOM 2612 C CA . ALA A 1 340 ? -54.846 -19.536 82.513 1.00 68.94 340 ALA A CA 1
ATOM 2613 C C . ALA A 1 340 ? -54.282 -20.543 83.525 1.00 68.94 340 ALA A C 1
ATOM 2615 O O . ALA A 1 340 ? -54.505 -21.749 83.406 1.00 68.94 340 ALA A O 1
ATOM 2616 N N . LYS A 1 341 ? -53.649 -20.045 84.593 1.00 70.06 341 LYS A N 1
ATOM 2617 C CA . LYS A 1 341 ? -53.390 -20.816 85.819 1.00 70.06 341 LYS A CA 1
ATOM 2618 C C . LYS A 1 341 ? -54.091 -20.149 87.001 1.00 70.06 341 LYS A C 1
ATOM 2620 O O . LYS A 1 341 ? -53.938 -18.948 87.215 1.00 70.06 341 LYS A O 1
ATOM 2625 N N . LYS A 1 342 ? -54.861 -20.922 87.769 1.00 67.62 342 LYS A N 1
ATOM 2626 C CA . LYS A 1 342 ? -55.554 -20.458 88.980 1.00 67.62 342 LYS A CA 1
ATOM 2627 C C . LYS A 1 342 ? -54.904 -21.079 90.209 1.00 67.62 342 LYS A C 1
ATOM 2629 O O . LYS A 1 342 ? -54.712 -22.291 90.252 1.00 67.62 342 LYS A O 1
ATOM 2634 N N . TYR A 1 343 ? -54.601 -20.243 91.190 1.00 68.44 343 TYR A N 1
ATOM 2635 C CA . TYR A 1 343 ? -54.047 -20.629 92.478 1.00 68.44 343 TYR A CA 1
ATOM 2636 C C . TYR A 1 343 ? -54.970 -20.112 93.572 1.00 68.44 343 TYR A C 1
ATOM 2638 O O . TYR A 1 343 ? -55.432 -18.975 93.520 1.00 68.44 343 TYR A O 1
ATOM 2646 N N . VAL A 1 344 ? -55.248 -20.964 94.549 1.00 62.47 344 VAL A N 1
ATOM 2647 C CA . VAL A 1 344 ? -56.055 -20.615 95.715 1.00 62.47 344 VAL A CA 1
ATOM 2648 C C . VAL A 1 344 ? -55.132 -20.680 96.919 1.00 62.47 344 VAL A C 1
ATOM 2650 O O . VAL A 1 344 ? -54.530 -21.725 97.161 1.00 62.47 344 VAL A O 1
ATOM 2653 N N . HIS A 1 345 ? -54.994 -19.569 97.634 1.00 60.88 345 HIS A N 1
ATOM 2654 C CA . HIS A 1 345 ? -54.278 -19.515 98.901 1.00 60.88 345 HIS A CA 1
ATOM 2655 C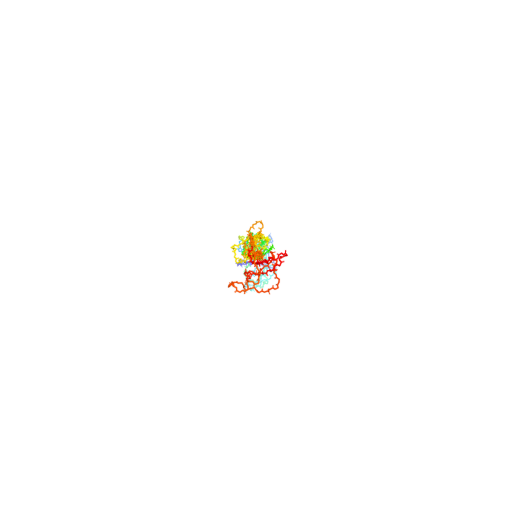 C . HIS A 1 345 ? -55.288 -19.193 100.001 1.00 60.88 345 HIS A C 1
ATOM 2657 O O . HIS A 1 345 ? -55.960 -18.161 99.950 1.00 60.88 345 HIS A O 1
ATOM 2663 N N . GLY A 1 346 ? -55.407 -20.094 100.975 1.00 55.91 346 GLY A N 1
ATOM 2664 C CA . GLY A 1 346 ? -56.077 -19.800 102.238 1.00 55.91 346 GLY A CA 1
ATOM 2665 C C . GLY A 1 346 ? -55.083 -19.139 103.175 1.00 55.91 346 GLY A C 1
ATOM 2666 O O . GLY A 1 346 ? -53.997 -19.682 103.376 1.00 55.91 346 GLY A O 1
ATOM 2667 N N . GLU A 1 347 ? -55.421 -17.965 103.685 1.00 51.16 347 GLU A N 1
ATOM 2668 C CA . GLU A 1 347 ? -54.689 -17.344 104.783 1.00 51.16 347 GLU A CA 1
ATOM 2669 C C . GLU A 1 347 ? -55.604 -17.338 106.002 1.00 51.16 347 GLU A C 1
ATOM 2671 O O . GLU A 1 347 ? -56.722 -16.817 105.961 1.00 51.16 347 GLU A O 1
ATOM 2676 N N . ASP A 1 348 ? -55.121 -17.924 107.094 1.00 48.59 348 ASP A N 1
ATOM 2677 C CA . ASP A 1 348 ? -55.776 -17.808 108.386 1.00 48.59 348 ASP A CA 1
ATOM 2678 C C . ASP A 1 348 ? -55.489 -16.408 108.929 1.00 48.59 348 ASP A C 1
ATOM 2680 O O . ASP A 1 348 ? -54.390 -16.111 109.405 1.00 48.59 348 ASP A O 1
ATOM 2684 N N . ALA A 1 349 ? -56.472 -15.513 108.836 1.00 47.53 349 ALA A N 1
ATOM 2685 C CA . ALA A 1 349 ? -56.360 -14.220 109.485 1.00 47.53 349 ALA A CA 1
ATOM 2686 C C . ALA A 1 349 ? -56.399 -14.423 111.007 1.00 47.53 349 ALA A C 1
ATOM 2688 O O . ALA A 1 349 ? -57.302 -15.070 111.548 1.00 47.53 349 ALA A O 1
ATOM 2689 N N . MET A 1 350 ? -55.424 -13.838 111.708 1.00 44.84 350 MET A N 1
ATOM 2690 C CA . MET A 1 350 ? -55.400 -13.771 113.169 1.00 44.84 350 MET A CA 1
ATOM 2691 C C . MET A 1 350 ? -56.642 -13.007 113.660 1.00 44.84 350 MET A C 1
ATOM 2693 O O . MET A 1 350 ? -56.650 -11.780 113.702 1.00 44.84 350 MET A O 1
ATOM 2697 N N . GLY A 1 351 ? -57.720 -13.734 113.963 1.00 50.88 351 GLY A N 1
ATOM 2698 C CA . GLY A 1 351 ? -59.017 -13.149 114.322 1.00 50.88 351 GLY A CA 1
ATOM 2699 C C . GLY A 1 351 ? -60.257 -14.011 114.050 1.00 50.88 351 GLY A C 1
ATOM 2700 O O . GLY A 1 351 ? -61.349 -13.588 114.411 1.00 50.88 351 GLY A O 1
ATOM 2701 N N . GLY A 1 352 ? -60.127 -15.203 113.454 1.00 52.94 352 GLY A N 1
ATOM 2702 C CA . GLY A 1 352 ? -61.227 -16.180 113.352 1.00 52.94 352 GLY A CA 1
ATOM 2703 C C . GLY A 1 352 ? -62.151 -16.039 112.135 1.00 52.94 352 GLY A C 1
ATOM 2704 O O . GLY A 1 352 ? -63.069 -16.841 111.992 1.00 52.94 352 GLY A O 1
ATOM 2705 N N . ASN A 1 353 ? -61.891 -15.084 111.235 1.00 53.16 353 ASN A N 1
ATOM 2706 C CA . ASN A 1 353 ? -62.526 -15.027 109.916 1.00 53.16 353 ASN A CA 1
ATOM 2707 C C . ASN A 1 353 ? -61.563 -15.583 108.860 1.00 53.16 353 ASN A C 1
ATOM 2709 O O . ASN A 1 353 ? -60.506 -14.999 108.622 1.00 53.16 353 ASN A O 1
ATOM 2713 N N . SER A 1 354 ? -61.931 -16.691 108.221 1.00 57.78 354 SER A N 1
ATOM 2714 C CA . SER A 1 354 ? -61.170 -17.282 107.117 1.00 57.78 354 SER A CA 1
ATOM 2715 C C . SER A 1 354 ? -61.456 -16.525 105.819 1.00 57.78 354 SER A C 1
ATOM 2717 O O . SER A 1 354 ? -62.614 -16.405 105.411 1.00 57.78 354 SER A O 1
ATOM 2719 N N . TYR A 1 355 ? -60.409 -16.033 105.157 1.00 61.03 355 TYR A N 1
ATOM 2720 C CA . TYR A 1 355 ? -60.508 -15.435 103.826 1.00 61.03 355 TYR A CA 1
ATOM 2721 C C . TYR A 1 355 ? -59.821 -16.337 102.808 1.00 61.03 355 TYR A C 1
ATOM 2723 O O . TYR A 1 355 ? -58.783 -16.941 103.083 1.00 61.03 355 TYR A O 1
ATOM 2731 N N . CYS A 1 356 ? -60.387 -16.401 101.607 1.00 63.78 356 CYS A N 1
ATOM 2732 C CA . CYS A 1 356 ? -59.813 -17.159 100.509 1.00 63.78 356 CYS A CA 1
ATOM 2733 C C . CYS A 1 356 ? -59.364 -16.202 99.406 1.00 63.78 356 CYS A C 1
ATOM 2735 O O . CYS A 1 356 ? -60.190 -15.510 98.808 1.00 63.78 356 CYS A O 1
ATOM 2737 N N . THR A 1 357 ? -58.064 -16.162 99.110 1.00 66.31 357 THR A N 1
ATOM 2738 C CA . THR A 1 357 ? -57.554 -15.397 97.967 1.00 66.31 357 THR A CA 1
ATOM 2739 C C . THR A 1 357 ? -57.420 -16.327 96.774 1.00 66.31 357 THR A C 1
ATOM 2741 O O . THR A 1 357 ? -56.651 -17.291 96.793 1.00 66.31 357 THR A O 1
ATOM 2744 N N . VAL A 1 358 ? -58.156 -16.027 95.707 1.00 68.31 358 VAL A N 1
ATOM 2745 C CA . VAL A 1 358 ? -57.980 -16.692 94.417 1.00 68.31 358 VAL A CA 1
ATOM 2746 C C . VAL A 1 358 ? -57.137 -15.780 93.541 1.00 68.31 358 VAL A C 1
ATOM 2748 O O . VAL A 1 358 ? -57.588 -14.711 93.133 1.00 68.31 358 VAL A O 1
ATOM 2751 N N . THR A 1 359 ? -55.918 -16.211 93.236 1.00 70.00 359 THR A N 1
ATOM 2752 C CA . THR A 1 359 ? -55.035 -15.523 92.295 1.00 70.00 359 THR A CA 1
ATOM 2753 C C . THR A 1 359 ? -55.081 -16.246 90.958 1.00 70.00 359 THR A C 1
ATOM 2755 O O . THR A 1 359 ? -54.771 -17.435 90.855 1.00 70.00 359 THR A O 1
ATOM 2758 N N . GLN A 1 360 ? -55.439 -15.528 89.902 1.00 76.75 360 GLN A N 1
ATOM 2759 C CA . GLN A 1 360 ? -55.405 -16.024 88.535 1.00 76.75 360 GLN A CA 1
ATOM 2760 C C . GLN A 1 360 ? -54.264 -15.348 87.777 1.00 76.75 360 GLN A C 1
ATOM 2762 O O . GLN A 1 360 ? -54.165 -14.125 87.756 1.00 76.75 360 GLN A O 1
ATOM 2767 N N . ALA A 1 361 ? -53.414 -16.150 87.140 1.00 76.31 361 ALA A N 1
ATOM 2768 C CA . ALA A 1 361 ? -52.481 -15.684 86.126 1.00 76.31 361 ALA A CA 1
ATOM 2769 C C . ALA A 1 361 ? -53.070 -16.001 84.747 1.00 76.31 361 ALA A C 1
ATOM 2771 O O . ALA A 1 361 ? -53.404 -17.157 84.468 1.00 76.31 361 ALA A O 1
ATOM 2772 N N . ILE A 1 362 ? -53.219 -14.981 83.907 1.00 77.81 362 ILE A N 1
ATOM 2773 C CA . ILE A 1 362 ? -53.648 -15.110 82.511 1.00 77.81 362 ILE A CA 1
ATOM 2774 C C . ILE A 1 362 ? -52.448 -14.755 81.644 1.00 77.81 362 ILE A C 1
ATOM 2776 O O . ILE A 1 362 ? -51.776 -13.756 81.899 1.00 77.81 362 ILE A O 1
ATOM 2780 N N . CYS A 1 363 ? -52.150 -15.601 80.663 1.00 73.81 363 CYS A N 1
ATOM 2781 C CA . CYS A 1 363 ? -51.125 -15.297 79.680 1.00 73.81 363 CYS A CA 1
ATOM 2782 C C . CYS A 1 363 ? -51.734 -14.342 78.651 1.00 73.81 363 CYS A C 1
ATOM 2784 O O . CYS A 1 363 ? -52.666 -14.714 77.940 1.00 73.81 363 CYS A O 1
ATOM 2786 N N . THR A 1 364 ? -51.268 -13.095 78.623 1.00 71.25 364 THR A N 1
ATOM 2787 C CA . THR A 1 364 ? -51.785 -12.064 77.715 1.00 71.25 364 THR A CA 1
ATOM 2788 C C . THR A 1 364 ? -50.709 -11.663 76.722 1.00 71.25 364 THR A C 1
ATOM 2790 O O . THR A 1 364 ? -49.583 -11.367 77.124 1.00 71.25 364 THR A O 1
ATOM 2793 N N . SER A 1 365 ? -51.067 -11.625 75.440 1.00 69.31 365 SER A N 1
ATOM 2794 C CA . SER A 1 365 ? -50.259 -11.001 74.392 1.00 69.31 365 SER A CA 1
ATOM 2795 C C . SER A 1 365 ? -50.103 -9.507 74.667 1.00 69.31 365 SER A C 1
ATOM 2797 O O . SER A 1 365 ? -51.113 -8.836 74.898 1.00 69.31 365 SER A O 1
ATOM 2799 N N . GLN A 1 366 ? -48.870 -9.003 74.627 1.00 61.66 366 GLN A N 1
ATOM 2800 C CA . GLN A 1 366 ? -48.561 -7.572 74.643 1.00 61.66 366 GLN A CA 1
ATOM 2801 C C . GLN A 1 366 ? -48.075 -7.084 73.286 1.00 61.66 366 GLN A C 1
ATOM 2803 O O . GLN A 1 366 ? -47.299 -7.821 72.627 1.00 61.66 366 GLN A O 1
#

Organism: NCBI:txid171383

Foldseek 3Di:
DDFDKDKDKDWDPPDPDPDDDDDDDDPDPDDDDQPDFDADPPPRHGPAKDKDAFDATPVRDTFAFWKWKKKAWAQPFQFWKAKPRDIHGHGGIDIDTFGADPRNMTMTGITTDDPPDDDITIMMIIIRGDDLPDWDWDWDDKDKFDKDFPVDKADKDDWPPDPVVDPFKDKTKIKIWTKIKIKIWTWIATVSVRDIDTDDDIDMDIDIDMDMDMFIKGKDKDDKDWDDDWADKDDWPPDLQVDDAFDKDKTKIKTKTKIKMKIFMDTPRDTPDMDIDIDIDIDIDMDMDGHDHWFWWWAKDKDKDQAAPVVVPPDDPPDDQDPDPDDDDGRDTDDQVCQKDKDWDWDDPPPPGTMIMIMMIGTDTD

Sequence (366 aa):
MKTSKLVINFAIIFSSSISYASTDTHLDSVTLPVEQVLKSRHDDSELGYVQTGPLLSDQGNIATDNQDVTITLPTDAAFSVQIEGKVVSPGSSQTFTIPADESGNVKFGVLPKHILRDGKVKFGIAVDVKSNLDRFWETADPVVGDWVDTGEDKNYSDWSPVAGNQMANFTQTRTHYDLMTRSIQNREYEPNLDEYWDVGEHVNETQLEEATDSRYVIAASSEWTPSGDITDCSDWSPDPSSIQSGTAFEQTQTCSQDKSRTWTYTTGGDVIHEHDQLIAGEVINKRQATGSKVSAVWVRSSTLYPFDCGTLSNSSTTIKVKSLSSMPANGSSCDPSVNAKKYVHGEDAMGGNSYCTVTQAICTSQ

Radius of gyration: 73.05 Å; chains: 1; bounding box: 132×45×205 Å

pLDDT: mean 79.29, std 20.64, range [26.33, 98.56]

Secondary structure (DSSP, 8-state):
---EEEEEEEEE------------S--------TTS--B-TTT--BSSEEE-S--B-TTSPBP-SEEEEEEE--TT-SSEEEETTEEE-TT-EEEEEEEB-TTS-BEEE-EEE--SS---EEEEEEEEE--TT----EEEEEEEPPPEEEEEEE-PPPPBS-GGG-SS-EEEEEEEEEEEEEEEEEEEEETTTTEEEE-SS-EEEEEEEEEEEEEEEEEEEPPPEEEEEEESPPPPBS-GGGSBTT-EEEEEEEEEEEEEEEEEEEETTEEEEEEEEEE--EEEEEEEEE--BPPEEEEEEEEEESS-GGGGGSS-TT------S-PPPTT-B--TT---EEEEEEEE-TTS-EEEEEEEEEEEE-